Protein 3BDE (pdb70)

Structure (mmCIF, N/CA/C/O backbone):
data_3BDE
#
_entry.id   3BDE
#
_cell.length_a   118.669
_cell.length_b   28.415
_cell.length_c   76.985
_cell.angle_alpha   90.000
_cell.angle_beta   117.780
_cell.angle_gamma   90.000
#
_symmetry.space_group_name_H-M   'C 1 2 1'
#
loop_
_entity.id
_entity.type
_entity.pdbx_description
1 polymer 'Mll5499 protein'
2 non-polymer 'ACETATE ION'
3 non-polymer 1,2-ETHANEDIOL
4 water water
#
loop_
_atom_site.group_PDB
_atom_site.id
_atom_site.type_symbol
_atom_site.label_atom_id
_atom_site.label_alt_id
_atom_site.label_comp_id
_atom_site.label_asym_id
_atom_site.label_entity_id
_atom_site.label_seq_id
_atom_site.pdbx_PDB_ins_code
_atom_site.Cartn_x
_atom_site.Cartn_y
_atom_site.Cartn_z
_atom_site.occupancy
_atom_site.B_iso_or_equiv
_atom_site.auth_seq_id
_atom_site.auth_comp_id
_atom_site.auth_asym_id
_atom_site.auth_atom_id
_atom_site.pdbx_PDB_model_num
ATOM 1 N N . GLN A 1 18 ? 7.708 16.954 -17.653 1.00 51.88 -1 GLN A N 1
ATOM 2 C CA . GLN A 1 18 ? 6.693 16.013 -17.103 1.00 49.63 -1 GLN A CA 1
ATOM 3 C C . GLN A 1 18 ? 6.167 16.563 -15.766 1.00 50.24 -1 GLN A C 1
ATOM 4 O O . GLN A 1 18 ? 4.963 16.441 -15.490 1.00 52.96 -1 GLN A O 1
ATOM 10 N N . GLY A 1 19 ? 7.059 17.143 -14.946 1.00 46.50 0 GLY A N 1
ATOM 11 C CA . GLY A 1 19 ? 6.674 17.866 -13.720 1.00 44.28 0 GLY A CA 1
ATOM 12 C C . GLY A 1 19 ? 6.902 17.265 -12.340 1.00 39.71 0 GLY A C 1
ATOM 13 O O . GLY A 1 19 ? 7.681 16.325 -12.184 1.00 37.62 0 GLY A O 1
ATOM 22 N N . ILE A 1 21 ? 6.830 15.514 -8.661 1.00 21.65 2 ILE A N 1
ATOM 23 C CA . ILE A 1 21 ? 6.692 14.150 -8.178 1.00 18.25 2 ILE A CA 1
ATOM 24 C C . ILE A 1 21 ? 6.524 14.195 -6.659 1.00 19.26 2 ILE A C 1
ATOM 25 O O . ILE A 1 21 ? 7.346 14.794 -5.962 1.00 20.54 2 ILE A O 1
ATOM 30 N N . ARG A 1 22 ? 5.462 13.561 -6.168 1.00 15.61 3 ARG A N 1
ATOM 31 C CA . ARG A 1 22 ? 5.237 13.424 -4.737 1.00 15.89 3 ARG A CA 1
ATOM 32 C C . ARG A 1 22 ? 5.697 12.017 -4.370 1.00 14.91 3 ARG A C 1
ATOM 33 O O . ARG A 1 22 ? 5.073 11.041 -4.760 1.00 16.54 3 ARG A O 1
ATOM 41 N N . HIS A 1 23 ? 6.803 11.942 -3.644 1.00 14.54 4 HIS A N 1
ATOM 42 C CA . HIS A 1 23 ? 7.397 10.686 -3.202 1.00 14.52 4 HIS A CA 1
ATOM 43 C C . HIS A 1 23 ? 6.914 10.391 -1.802 1.00 14.26 4 HIS A C 1
ATOM 44 O O . HIS A 1 23 ? 7.048 11.253 -0.888 1.00 15.65 4 HIS A O 1
ATOM 51 N N . THR A 1 24 ? 6.309 9.222 -1.629 1.00 15.34 5 THR A N 1
ATOM 52 C CA . THR A 1 24 ? 5.875 8.813 -0.295 1.00 16.06 5 THR A CA 1
ATOM 53 C C . THR A 1 24 ? 6.283 7.407 0.037 1.00 16.96 5 THR A C 1
ATOM 54 O O . THR A 1 24 ? 6.423 6.551 -0.861 1.00 14.02 5 THR A O 1
ATOM 58 N N . VAL A 1 25 ? 6.469 7.162 1.337 1.00 14.79 6 VAL A N 1
ATOM 59 C CA A VAL A 1 25 ? 6.749 5.811 1.837 0.50 14.38 6 VAL A CA 1
ATOM 60 C CA B VAL A 1 25 ? 6.739 5.801 1.838 0.50 15.14 6 VAL A CA 1
ATOM 61 C C . VAL A 1 25 ? 5.927 5.605 3.109 1.00 13.76 6 VAL A C 1
ATOM 62 O O . VAL A 1 25 ? 5.941 6.473 3.967 1.00 14.64 6 VAL A O 1
ATOM 69 N N . VAL A 1 26 ? 5.196 4.491 3.192 1.00 13.60 7 VAL A N 1
ATOM 70 C CA A VAL A 1 26 ? 4.407 4.124 4.373 0.50 16.41 7 VAL A CA 1
ATOM 71 C CA B VAL A 1 26 ? 4.417 4.096 4.383 0.50 16.58 7 VAL A CA 1
ATOM 72 C C . VAL A 1 26 ? 5.188 2.967 5.006 1.00 16.28 7 VAL A C 1
ATOM 73 O O . VAL A 1 26 ? 5.652 2.081 4.287 1.00 17.49 7 VAL A O 1
ATOM 80 N N . PHE A 1 27 ? 5.338 2.976 6.331 1.00 15.19 8 PHE A N 1
ATOM 81 C CA . PHE A 1 27 ? 6.179 1.962 6.973 1.00 16.86 8 PHE A CA 1
ATOM 82 C C . PHE A 1 27 ? 5.896 1.682 8.430 1.00 16.98 8 PHE A C 1
ATOM 83 O O . PHE A 1 27 ? 5.184 2.435 9.105 1.00 17.21 8 PHE A O 1
ATOM 91 N N . THR A 1 28 ? 6.485 0.580 8.877 1.00 17.79 9 THR A N 1
ATOM 92 C CA . THR A 1 28 ? 6.441 0.119 10.256 1.00 18.12 9 THR A CA 1
ATOM 93 C C . THR A 1 28 ? 7.886 -0.183 10.632 1.00 17.06 9 THR A C 1
ATOM 94 O O . THR A 1 28 ? 8.649 -0.751 9.827 1.00 18.11 9 THR A O 1
ATOM 98 N N . LEU A 1 29 ? 8.260 0.227 11.829 1.00 16.41 10 LEU A N 1
ATOM 99 C CA . LEU A 1 29 ? 9.617 -0.009 12.332 1.00 18.20 10 LEU A CA 1
ATOM 100 C C . LEU A 1 29 ? 9.616 -1.287 13.175 1.00 19.30 10 LEU A C 1
ATOM 101 O O . LEU A 1 29 ? 8.577 -1.723 13.630 1.00 18.99 10 LEU A O 1
ATOM 106 N N . LYS A 1 30 ? 10.797 -1.858 13.385 1.00 18.87 11 LYS A N 1
ATOM 107 C CA . LYS A 1 30 ? 10.986 -3.039 14.265 1.00 20.10 11 LYS A CA 1
ATOM 108 C C . LYS A 1 30 ? 10.866 -2.656 15.747 1.00 22.26 11 LYS A C 1
ATOM 109 O O . LYS A 1 30 ? 10.621 -3.527 16.600 1.00 24.60 11 LYS A O 1
ATOM 115 N N . HIS A 1 31 ? 11.010 -1.365 16.033 1.00 23.64 12 HIS A N 1
ATOM 116 C CA . HIS A 1 31 ? 10.996 -0.830 17.394 1.00 23.98 12 HIS A CA 1
ATOM 117 C C . HIS A 1 31 ? 9.608 -0.825 17.980 1.00 23.68 12 HIS A C 1
ATOM 118 O O . HIS A 1 31 ? 8.619 -0.712 17.254 1.00 23.33 12 HIS A O 1
ATOM 125 N N . ALA A 1 32 ? 9.562 -0.888 19.310 1.00 24.27 13 ALA A N 1
ATOM 126 C CA . ALA A 1 32 ? 8.323 -0.857 20.058 1.00 24.92 13 ALA A CA 1
ATOM 127 C C . ALA A 1 32 ? 7.649 0.490 19.892 1.00 25.11 13 ALA A C 1
ATOM 128 O O . ALA A 1 32 ? 8.323 1.516 19.801 1.00 27.35 13 ALA A O 1
ATOM 130 N N . SER A 1 33 ? 6.316 0.481 19.847 1.00 26.09 14 SER A N 1
ATOM 131 C CA . SER A 1 33 ? 5.536 1.714 19.750 1.00 28.98 14 SER A CA 1
ATOM 132 C C . SER A 1 33 ? 5.846 2.641 20.921 1.00 29.50 14 SER A C 1
ATOM 133 O O . SER A 1 33 ? 6.038 2.185 22.050 1.00 28.77 14 SER A O 1
ATOM 136 N N . HIS A 1 34 ? 5.951 3.935 20.619 1.00 32.87 15 HIS A N 1
ATOM 137 C CA . HIS A 1 34 ? 6.217 5.006 21.596 1.00 34.55 15 HIS A CA 1
ATOM 138 C C . HIS A 1 34 ? 7.587 4.963 22.288 1.00 35.55 15 HIS A C 1
ATOM 139 O O . HIS A 1 34 ? 7.800 5.698 23.253 1.00 39.44 15 HIS A O 1
ATOM 146 N N . SER A 1 35 ? 8.51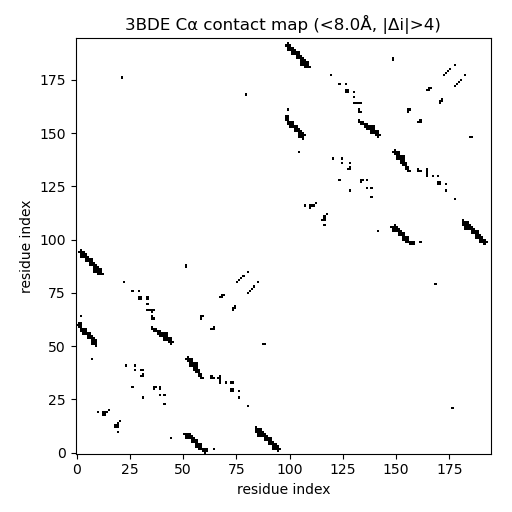1 4.141 21.780 1.00 33.36 16 SER A N 1
ATOM 147 C CA . SER A 1 35 ? 9.839 3.984 22.345 1.00 32.06 16 SER A CA 1
ATOM 148 C C . SER A 1 35 ? 10.753 5.129 21.928 1.00 33.21 16 SER A C 1
ATOM 149 O O . SER A 1 35 ? 10.426 5.911 21.027 1.00 30.60 16 SER A O 1
ATOM 152 N N . LEU A 1 36 ? 11.918 5.190 22.572 1.00 32.72 17 LEU A N 1
ATOM 153 C CA . LEU A 1 36 ? 12.933 6.203 22.266 1.00 31.84 17 LEU A CA 1
ATOM 154 C C . LEU A 1 36 ? 13.620 5.858 20.958 1.00 29.19 17 LEU A C 1
ATOM 155 O O . LEU A 1 36 ? 14.014 6.763 20.218 1.00 29.36 17 LEU A O 1
ATOM 160 N N . GLU A 1 37 ? 13.753 4.559 20.665 1.00 26.15 18 GLU A N 1
ATOM 161 C CA . GLU A 1 37 ? 14.309 4.095 19.386 1.00 24.80 18 GLU A CA 1
ATOM 162 C C . GLU A 1 37 ? 13.425 4.575 18.216 1.00 22.52 18 GLU A C 1
ATOM 163 O O . GLU A 1 37 ? 13.927 4.991 17.164 1.00 20.83 18 GLU A O 1
ATOM 169 N N . GLU A 1 38 ? 12.111 4.483 18.409 1.00 23.18 19 GLU A N 1
ATOM 170 C CA . GLU A 1 38 ? 11.151 4.953 17.405 1.00 24.10 19 GLU A CA 1
ATOM 171 C C . GLU A 1 38 ? 11.318 6.458 17.220 1.00 22.32 19 GLU A C 1
ATOM 172 O O . GLU A 1 38 ? 11.476 6.908 16.094 1.00 21.37 19 GLU A O 1
ATOM 178 N N . LYS A 1 39 ? 11.283 7.200 18.337 1.00 23.74 20 LYS A N 1
ATOM 179 C CA A LYS A 1 39 ? 11.456 8.671 18.360 0.50 23.78 20 LYS A CA 1
ATOM 180 C CA B LYS A 1 39 ? 11.444 8.663 18.332 0.50 24.12 20 LYS A CA 1
ATOM 181 C C . LYS A 1 39 ? 12.732 9.092 17.619 1.00 23.99 20 LYS A C 1
ATOM 182 O O . LYS A 1 39 ? 12.715 9.973 16.775 1.00 24.40 20 LYS A O 1
ATOM 193 N N . ARG A 1 40 ? 13.838 8.447 17.962 1.00 25.15 21 ARG A N 1
ATOM 194 C CA . ARG A 1 40 ? 15.150 8.736 17.385 1.00 23.79 21 ARG A CA 1
ATOM 195 C C . ARG A 1 40 ? 15.216 8.498 15.877 1.00 21.90 21 ARG A C 1
ATOM 196 O O . ARG A 1 40 ? 15.815 9.312 15.151 1.00 20.07 21 ARG A O 1
ATOM 204 N N . PHE A 1 41 ? 14.583 7.419 15.393 1.00 19.35 22 PHE A N 1
ATOM 205 C CA . PHE A 1 41 ? 14.533 7.155 13.943 1.00 18.40 22 PHE A CA 1
ATOM 206 C C . PHE A 1 41 ? 13.803 8.317 13.231 1.00 19.76 22 PHE A C 1
ATOM 207 O O . PHE A 1 41 ? 14.301 8.860 12.247 1.00 19.90 22 PHE A O 1
ATOM 215 N N . LEU A 1 42 ? 12.644 8.700 13.764 1.00 19.48 23 LEU A N 1
ATOM 216 C CA . LEU A 1 42 ? 11.824 9.767 13.181 1.00 16.74 23 LEU A CA 1
ATOM 217 C C . LEU A 1 42 ? 12.523 11.167 13.214 1.00 17.24 23 LEU A C 1
ATOM 218 O O . LEU A 1 42 ? 12.591 11.891 12.192 1.00 17.44 23 LEU A O 1
ATOM 223 N N . VAL A 1 43 ? 13.083 11.501 14.373 1.00 16.84 24 VAL A N 1
ATOM 224 C CA . VAL A 1 43 ? 13.801 12.769 14.596 1.00 18.73 24 VAL A CA 1
ATOM 225 C C . VAL A 1 43 ? 15.019 12.851 13.674 1.00 20.65 24 VAL A C 1
ATOM 226 O O . VAL A 1 43 ? 15.169 13.831 12.956 1.00 18.33 24 VAL A O 1
ATOM 230 N N . ASP A 1 44 ? 15.813 11.780 13.618 1.00 18.48 25 ASP A N 1
ATOM 231 C CA . ASP A 1 44 ? 17.016 11.753 12.761 1.00 19.08 25 ASP A CA 1
ATOM 232 C C . ASP A 1 44 ? 16.698 11.735 11.264 1.00 19.22 25 ASP A C 1
ATOM 233 O O . ASP A 1 44 ? 17.377 12.412 10.490 1.00 21.00 25 ASP A O 1
ATOM 238 N N . ALA A 1 45 ? 15.676 10.977 10.862 1.00 17.12 26 ALA A N 1
ATOM 239 C CA . ALA A 1 45 ? 15.236 10.937 9.449 1.00 18.76 26 ALA A CA 1
ATOM 240 C C . ALA A 1 45 ? 14.849 12.336 8.952 1.00 17.56 26 ALA A C 1
ATOM 241 O O . ALA A 1 45 ? 15.265 12.775 7.860 1.00 17.33 26 ALA A O 1
ATOM 243 N N . LYS A 1 46 ? 14.060 13.035 9.765 1.00 17.64 27 LYS A N 1
ATOM 244 C CA . LYS A 1 46 ? 13.664 14.419 9.455 1.00 19.66 27 LYS A CA 1
ATOM 245 C C . LYS A 1 46 ? 14.877 15.353 9.267 1.00 19.00 27 LYS A C 1
ATOM 246 O O . LYS A 1 46 ? 14.963 16.050 8.252 1.00 20.13 27 LYS A O 1
ATOM 252 N N . LYS A 1 47 ? 15.814 15.337 10.223 1.00 17.42 28 LYS A N 1
ATOM 253 C CA . LYS A 1 47 ? 17.010 16.193 10.153 1.00 20.41 28 LYS A CA 1
ATOM 254 C C . LYS A 1 47 ? 17.852 15.920 8.908 1.00 17.54 28 LYS A C 1
ATOM 255 O O . LYS A 1 47 ? 18.249 16.860 8.207 1.00 20.34 28 LYS A O 1
ATOM 259 N N . ILE A 1 48 ? 18.093 14.637 8.629 1.00 18.76 29 ILE A N 1
ATOM 260 C CA . ILE A 1 48 ? 18.932 14.203 7.510 1.00 19.11 29 ILE A CA 1
ATOM 261 C C . ILE A 1 48 ? 18.298 14.449 6.137 1.00 17.87 29 ILE A C 1
ATOM 262 O O . ILE A 1 48 ? 18.916 15.068 5.254 1.00 15.60 29 ILE A O 1
ATOM 267 N N . LEU A 1 49 ? 17.082 13.945 5.975 1.00 17.92 30 LEU A N 1
ATOM 268 C CA . LEU A 1 49 ? 16.407 13.946 4.671 1.00 17.18 30 LEU A CA 1
ATOM 269 C C . LEU A 1 49 ? 15.914 15.299 4.245 1.00 16.29 30 LEU A C 1
ATOM 270 O O . LEU A 1 49 ? 16.010 15.619 3.059 1.00 16.21 30 LEU A O 1
ATOM 275 N N . SER A 1 50 ? 15.404 16.098 5.191 1.00 17.83 31 SER A N 1
ATOM 276 C CA . SER A 1 50 ? 14.870 17.443 4.847 1.00 19.17 31 SER A CA 1
ATOM 277 C C . SER A 1 50 ? 15.975 18.454 4.436 1.00 19.26 31 SER A C 1
ATOM 278 O O . SER A 1 50 ? 15.675 19.466 3.800 1.00 21.24 31 SER A O 1
ATOM 281 N N . ALA A 1 51 ? 17.224 18.158 4.804 1.00 16.54 32 ALA A N 1
ATOM 282 C CA . ALA A 1 51 ? 18.399 18.983 4.481 1.00 19.10 32 ALA A CA 1
ATOM 283 C C . ALA A 1 51 ? 18.965 18.737 3.078 1.00 19.09 32 ALA A C 1
ATOM 284 O O . ALA A 1 51 ? 19.795 19.525 2.595 1.00 20.75 32 ALA A O 1
ATOM 286 N N . ILE A 1 52 ? 18.533 17.668 2.412 1.00 16.25 33 ILE A N 1
ATOM 287 C CA . ILE A 1 52 ? 19.056 17.337 1.083 1.00 16.22 33 ILE A CA 1
ATOM 288 C C . ILE A 1 52 ? 18.490 18.275 0.031 1.00 18.38 33 ILE A C 1
ATOM 289 O O . ILE A 1 52 ? 17.280 18.479 0.010 1.00 16.22 33 ILE A O 1
ATOM 294 N N . ARG A 1 53 ? 19.356 18.842 -0.830 1.00 19.25 34 ARG A N 1
ATOM 295 C CA . ARG A 1 53 ? 18.916 19.797 -1.885 1.00 20.82 34 ARG A CA 1
ATOM 296 C C . ARG A 1 53 ? 17.891 19.132 -2.805 1.00 20.85 34 ARG A C 1
ATOM 297 O O . ARG A 1 53 ? 18.064 17.969 -3.213 1.00 18.42 34 ARG A O 1
ATOM 302 N N . GLY A 1 54 ? 16.837 19.880 -3.128 1.00 18.56 35 GLY A N 1
ATOM 303 C CA . GLY A 1 54 ? 15.742 19.389 -3.959 1.00 19.18 35 GLY A CA 1
ATOM 304 C C . GLY A 1 54 ? 14.550 18.830 -3.189 1.00 18.11 35 GLY A C 1
ATOM 305 O O . GLY A 1 54 ? 13.458 18.717 -3.749 1.00 20.92 35 GLY A O 1
ATOM 306 N N . VAL A 1 55 ? 14.746 18.447 -1.919 1.00 17.08 36 VAL A N 1
ATOM 307 C CA . VAL A 1 55 ? 13.649 17.946 -1.074 1.00 16.59 36 VAL A CA 1
ATOM 308 C C . VAL A 1 55 ? 12.783 19.143 -0.678 1.00 16.75 36 VAL A C 1
ATOM 309 O O . VAL A 1 55 ? 13.300 20.113 -0.133 1.00 16.86 36 VAL A O 1
ATOM 313 N N . THR A 1 56 ? 11.488 19.069 -0.977 1.00 17.99 37 THR A N 1
ATOM 314 C CA . THR A 1 56 ? 10.541 20.118 -0.574 1.00 17.93 37 THR A CA 1
ATOM 315 C C . THR A 1 56 ? 9.353 19.493 0.159 1.00 18.92 37 THR A C 1
ATOM 316 O O . THR A 1 56 ? 8.965 18.354 -0.115 1.00 18.59 37 THR A O 1
ATOM 320 N N . HIS A 1 57 ? 8.798 20.243 1.102 1.00 15.95 38 HIS A N 1
ATOM 321 C CA . HIS A 1 57 ? 7.597 19.863 1.839 1.00 16.54 38 HIS A CA 1
ATOM 322 C C . HIS A 1 57 ? 7.721 18.467 2.450 1.00 16.79 38 HIS A C 1
ATOM 323 O O . HIS A 1 57 ? 6.798 17.648 2.350 1.00 16.91 38 HIS A O 1
ATOM 330 N N . PHE A 1 58 ? 8.874 18.202 3.064 1.00 15.50 39 PHE A N 1
ATOM 331 C CA . PHE A 1 58 ? 9.089 16.948 3.776 1.00 15.92 39 PHE A CA 1
ATOM 332 C C . PHE A 1 58 ? 8.140 16.909 4.992 1.00 18.35 39 PHE A C 1
ATOM 333 O O . PHE A 1 58 ? 8.174 17.823 5.835 1.00 18.89 39 PHE A O 1
ATOM 341 N N . GLU A 1 59 ? 7.308 15.864 5.054 1.00 17.91 40 GLU A N 1
ATOM 342 C CA A GLU A 1 59 ? 6.352 15.690 6.150 0.50 18.66 40 GLU A CA 1
ATOM 343 C CA B GLU A 1 59 ? 6.321 15.670 6.124 0.50 17.90 40 GLU A CA 1
ATOM 344 C C . GLU A 1 59 ? 6.430 14.296 6.744 1.00 16.69 40 GLU A C 1
ATOM 345 O O . GLU A 1 59 ? 6.556 13.316 6.018 1.00 15.70 40 GLU A O 1
ATOM 356 N N . GLN A 1 60 ? 6.366 14.235 8.080 1.00 17.00 41 GLN A N 1
ATOM 357 C CA . GLN A 1 60 ? 6.309 12.970 8.796 1.00 16.96 41 GLN A CA 1
ATOM 358 C C . GLN A 1 60 ? 4.868 12.835 9.216 1.00 17.17 41 GLN A C 1
ATOM 359 O O . GLN A 1 60 ? 4.282 13.774 9.786 1.00 15.32 41 GLN A O 1
ATOM 365 N N . LEU A 1 61 ? 4.343 11.629 9.024 1.00 16.13 42 LEU A N 1
ATOM 366 C CA . LEU A 1 61 ? 2.945 11.337 9.228 1.00 15.29 42 LEU A CA 1
ATOM 367 C C . LEU A 1 61 ? 2.726 10.081 10.039 1.00 15.14 42 LEU A C 1
ATOM 368 O O . LEU A 1 61 ? 3.577 9.181 10.029 1.00 17.72 42 LEU A O 1
ATOM 373 N N . ARG A 1 62 ? 1.573 10.024 10.716 1.00 13.83 43 ARG A N 1
ATOM 374 C CA . ARG A 1 62 ? 1.137 8.824 11.394 1.00 16.27 43 ARG A CA 1
ATOM 375 C C . ARG A 1 62 ? 0.066 8.254 10.457 1.00 15.91 43 ARG A C 1
ATOM 376 O O . ARG A 1 62 ? -0.826 8.998 10.048 1.00 13.77 43 ARG A O 1
ATOM 384 N N . GLN A 1 63 ? 0.138 6.962 10.148 1.00 15.06 44 GLN A N 1
ATOM 385 C CA . GLN A 1 63 ? -0.852 6.290 9.265 1.00 14.67 44 GLN A CA 1
ATOM 386 C C . GLN A 1 63 ? -1.952 5.803 10.184 1.00 15.50 44 GLN A C 1
ATOM 387 O O . GLN A 1 63 ? -1.668 5.054 11.093 1.00 14.63 44 GLN A O 1
ATOM 393 N N . ILE A 1 64 ? -3.214 6.191 9.917 1.00 16.25 45 ILE A N 1
ATOM 394 C CA . ILE A 1 64 ? -4.337 5.934 10.845 1.00 16.77 45 ILE A CA 1
ATOM 395 C C . ILE A 1 64 ? -5.455 4.981 10.420 1.00 19.02 45 ILE A C 1
ATOM 396 O O . ILE A 1 64 ? -6.355 4.724 11.228 1.00 17.96 45 ILE A O 1
ATOM 401 N N . SER A 1 65 ? -5.439 4.512 9.171 1.00 18.96 46 SER A N 1
ATOM 402 C CA . S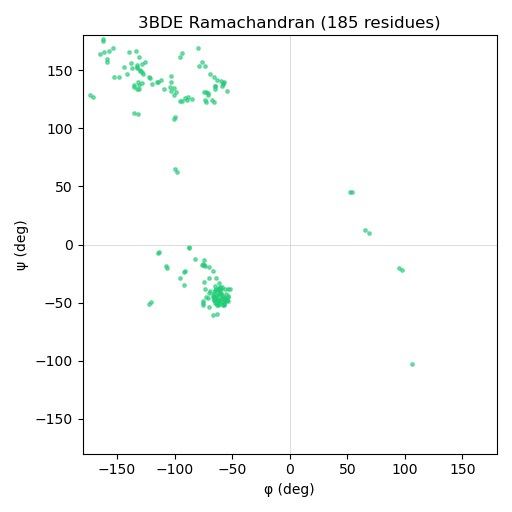ER A 1 65 ? -6.440 3.553 8.687 1.00 21.08 46 SER A CA 1
ATOM 403 C C . SER A 1 65 ? -6.170 2.192 9.345 1.00 24.23 46 SER A C 1
ATOM 404 O O . SER A 1 65 ? -5.037 1.735 9.332 1.00 20.84 46 SER A O 1
ATOM 407 N N . PRO A 1 66 ? -7.204 1.568 9.953 1.00 29.74 47 PRO A N 1
ATOM 408 C CA . PRO A 1 66 ? -6.997 0.269 10.593 1.00 32.61 47 PRO A CA 1
ATOM 409 C C . PRO A 1 66 ? -6.858 -0.897 9.599 1.00 34.52 47 PRO A C 1
ATOM 410 O O . PRO A 1 66 ? -6.334 -1.952 9.983 1.00 39.96 47 PRO A O 1
ATOM 414 N N . LYS A 1 67 ? -7.295 -0.697 8.354 1.00 35.26 48 LYS A N 1
ATOM 415 C CA . LYS A 1 67 ? -7.243 -1.713 7.302 1.00 36.00 48 LYS A CA 1
ATOM 416 C C . LYS A 1 67 ? -5.830 -2.142 6.857 1.00 38.12 48 LYS A C 1
ATOM 417 O O . LYS A 1 67 ? -5.621 -3.335 6.608 1.00 39.43 48 LYS A O 1
ATOM 419 N N . ILE A 1 68 ? -4.892 -1.183 6.745 1.00 36.86 49 ILE A N 1
ATOM 420 C CA . ILE A 1 68 ? -3.493 -1.450 6.334 1.00 34.15 49 ILE A CA 1
ATOM 421 C C . ILE A 1 68 ? -2.603 -1.405 7.602 1.00 33.48 49 ILE A C 1
ATOM 422 O O . ILE A 1 68 ? -2.815 -0.553 8.473 1.00 33.85 49 ILE A O 1
ATOM 427 N N . ASP A 1 69 ? -1.624 -2.315 7.704 1.00 30.82 50 ASP A N 1
ATOM 428 C CA . ASP A 1 69 ? -0.755 -2.450 8.892 1.00 28.74 50 ASP A CA 1
ATOM 429 C C . ASP A 1 69 ? 0.608 -1.731 8.731 1.00 27.25 50 ASP A C 1
ATOM 430 O O . ASP A 1 69 ? 1.671 -2.344 8.725 1.00 28.21 50 ASP A O 1
ATOM 435 N N . TYR A 1 70 ? 0.534 -0.412 8.579 1.00 22.52 51 TYR A N 1
ATOM 436 C CA . TYR A 1 70 ? 1.696 0.488 8.525 1.00 22.06 51 TYR A CA 1
ATOM 437 C C . TYR A 1 70 ? 1.403 1.575 9.538 1.00 19.50 51 TYR A C 1
ATOM 438 O O . TYR A 1 70 ? 0.259 2.015 9.616 1.00 21.20 51 TYR A O 1
ATOM 447 N N . HIS A 1 71 ? 2.417 1.985 10.300 1.00 18.26 52 HIS A N 1
ATOM 448 C CA . HIS A 1 71 ? 2.246 2.970 11.362 1.00 17.92 52 HIS A CA 1
ATOM 449 C C . HIS A 1 71 ? 2.560 4.401 10.976 1.00 14.92 52 HIS A C 1
ATOM 450 O O . HIS A 1 71 ? 1.980 5.319 11.539 1.00 18.19 52 HIS A O 1
ATOM 457 N N . PHE A 1 72 ? 3.463 4.595 10.027 1.00 15.09 53 PHE A N 1
ATOM 458 C CA . PHE A 1 72 ? 3.963 5.926 9.699 1.00 15.17 53 PHE A CA 1
ATOM 459 C C . PHE A 1 72 ? 4.122 6.130 8.230 1.00 16.84 53 PHE A C 1
ATOM 460 O O . PHE A 1 72 ? 4.140 5.181 7.471 1.00 15.84 53 PHE A O 1
ATOM 468 N N . GLY A 1 73 ? 4.287 7.386 7.850 1.00 15.15 54 GLY A N 1
ATOM 469 C CA . GLY A 1 73 ? 4.620 7.730 6.490 1.00 16.93 54 GLY A CA 1
ATOM 470 C C . GLY A 1 73 ? 5.565 8.915 6.396 1.00 15.07 54 GLY A C 1
ATOM 471 O O . GLY A 1 73 ? 5.619 9.758 7.308 1.00 15.33 54 GLY A O 1
ATOM 472 N N . PHE A 1 74 ? 6.349 8.954 5.314 1.00 14.62 55 PHE A N 1
ATOM 473 C CA . PHE A 1 74 ? 7.097 10.164 4.961 1.00 14.69 55 PHE A CA 1
ATOM 474 C C . PHE A 1 74 ? 6.580 10.561 3.584 1.00 16.33 55 PHE A C 1
ATOM 475 O O . PHE A 1 74 ? 6.312 9.687 2.749 1.00 15.46 55 PHE A O 1
ATOM 483 N N . SER A 1 75 ? 6.377 11.858 3.392 1.00 15.59 56 SER A N 1
ATOM 484 C CA . SER A 1 75 ? 5.941 12.452 2.143 1.00 14.41 56 SER A CA 1
ATOM 485 C C . SER A 1 75 ? 6.848 13.622 1.827 1.00 15.08 56 SER A C 1
ATOM 486 O O . SER A 1 75 ? 7.265 14.339 2.724 1.00 15.92 56 SER A O 1
ATOM 497 N N . GLU A 1 77 ? 8.099 16.289 -1.909 1.00 16.09 58 GLU A N 1
ATOM 498 C CA . GLU A 1 77 ? 7.904 16.627 -3.319 1.00 17.74 58 GLU A CA 1
ATOM 4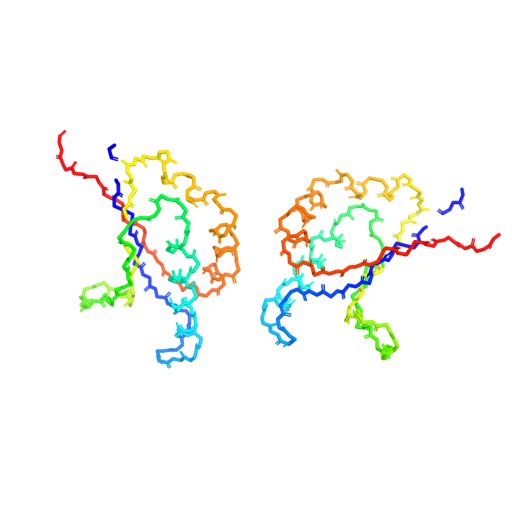99 C C . GLU A 1 77 ? 9.211 17.076 -3.963 1.00 16.49 58 GLU A C 1
ATOM 500 O O . GLU A 1 77 ? 10.047 17.727 -3.315 1.00 16.44 58 GLU A O 1
ATOM 506 N N . PHE A 1 78 ? 9.353 16.693 -5.224 1.00 14.69 59 PHE A N 1
ATOM 507 C CA . PHE A 1 78 ? 10.506 17.036 -6.070 1.00 14.07 59 PHE A CA 1
ATOM 508 C C . PHE A 1 78 ? 9.967 17.768 -7.291 1.00 12.78 59 PHE A C 1
ATOM 509 O O . PHE A 1 78 ? 8.860 17.475 -7.772 1.00 14.55 59 PHE A O 1
ATOM 517 N N . ALA A 1 79 ? 10.733 18.760 -7.764 1.00 17.42 60 ALA A N 1
ATOM 518 C CA . ALA A 1 79 ? 10.372 19.533 -8.947 1.00 15.88 60 ALA A CA 1
ATOM 519 C C . ALA A 1 79 ? 10.222 18.643 -10.188 1.00 17.21 60 ALA A C 1
ATOM 520 O O . ALA A 1 79 ? 9.346 18.886 -11.018 1.00 16.14 60 ALA A O 1
ATOM 522 N N . ASP A 1 80 ? 11.066 17.612 -10.297 1.00 15.63 61 ASP A N 1
ATOM 523 C CA . ASP A 1 80 ? 11.058 16.695 -11.444 1.00 14.74 61 ASP A CA 1
ATOM 524 C C . ASP A 1 80 ? 11.791 15.396 -11.143 1.00 14.64 61 ASP A C 1
ATOM 525 O O . ASP A 1 80 ? 12.331 15.244 -10.057 1.00 15.31 61 ASP A O 1
ATOM 530 N N . GLN A 1 81 ? 11.790 14.456 -12.089 1.00 14.69 62 GLN A N 1
ATOM 531 C CA . GLN A 1 81 ? 12.479 13.184 -11.861 1.00 15.27 62 GLN A CA 1
ATOM 532 C C . GLN A 1 81 ? 13.980 13.374 -11.602 1.00 14.24 62 GLN A C 1
ATOM 533 O O . GLN A 1 81 ? 14.541 12.633 -10.802 1.00 14.18 62 GLN A O 1
ATOM 539 N N . ALA A 1 82 ? 14.634 14.347 -12.283 1.00 14.81 63 ALA A N 1
ATOM 540 C CA . ALA A 1 82 ? 16.074 14.627 -12.064 1.00 13.62 63 ALA A CA 1
ATOM 541 C C . ALA A 1 82 ? 16.344 14.910 -10.583 1.00 12.09 63 ALA A C 1
ATOM 542 O O . ALA A 1 82 ? 17.227 14.315 -10.015 1.00 15.53 63 ALA A O 1
ATOM 544 N N . ALA A 1 83 ? 15.542 15.788 -9.960 1.00 13.91 64 ALA A N 1
ATOM 545 C CA . ALA A 1 83 ? 15.686 16.105 -8.534 1.00 14.67 64 ALA A CA 1
ATOM 546 C C . ALA A 1 83 ? 15.473 14.881 -7.656 1.00 15.07 64 ALA A C 1
ATOM 547 O O . ALA A 1 83 ? 16.150 14.716 -6.640 1.00 16.26 64 ALA A O 1
ATOM 549 N N . TYR A 1 84 ? 14.524 14.027 -8.046 1.00 16.24 65 TYR A N 1
ATOM 550 C CA . TYR A 1 84 ? 14.206 12.802 -7.296 1.00 14.73 65 TYR A CA 1
ATOM 551 C C . TYR A 1 84 ? 15.417 11.856 -7.330 1.00 11.91 65 TYR A C 1
ATOM 552 O O . TYR A 1 84 ? 15.879 11.374 -6.304 1.00 15.50 65 TYR A O 1
ATOM 561 N N . THR A 1 85 ? 15.950 11.619 -8.519 1.00 14.15 66 THR A N 1
ATOM 562 C CA . THR A 1 85 ? 17.125 10.769 -8.688 1.00 14.07 66 THR A CA 1
ATOM 563 C C . THR A 1 85 ? 18.351 11.311 -7.917 1.00 12.34 66 THR A C 1
ATOM 564 O O . THR A 1 85 ? 19.083 10.537 -7.326 1.00 12.75 66 THR A O 1
ATOM 568 N N . ARG A 1 86 ? 18.551 12.628 -7.958 1.00 12.91 67 ARG A N 1
ATOM 569 C CA . ARG A 1 86 ? 19.654 13.299 -7.246 1.00 11.66 67 ARG A CA 1
ATOM 570 C C . ARG A 1 86 ? 19.519 13.183 -5.718 1.00 13.08 67 ARG A C 1
ATOM 571 O O . ARG A 1 86 ? 20.514 13.042 -5.039 1.00 14.32 67 ARG A O 1
ATOM 579 N N . TYR A 1 87 ? 18.288 13.217 -5.202 1.00 13.80 68 TYR A N 1
ATOM 580 C CA . TYR A 1 87 ? 18.030 12.935 -3.788 1.00 14.86 68 TYR A CA 1
ATOM 581 C C . TYR A 1 87 ? 18.401 11.471 -3.473 1.00 15.15 68 TYR A C 1
ATOM 582 O O . TYR A 1 87 ? 19.119 11.186 -2.505 1.00 16.95 68 TYR A O 1
ATOM 591 N N . ASN A 1 88 ? 17.892 10.546 -4.288 1.00 16.59 69 ASN A N 1
ATOM 592 C CA . ASN A 1 88 ? 18.127 9.104 -4.061 1.00 15.46 69 ASN A CA 1
ATOM 593 C C . ASN A 1 88 ? 19.610 8.767 -3.988 1.00 16.96 69 ASN A C 1
ATOM 594 O O . ASN A 1 88 ? 20.023 7.994 -3.126 1.00 15.78 69 ASN A O 1
ATOM 599 N N . ASP A 1 89 ? 20.384 9.377 -4.892 1.00 13.79 70 ASP A N 1
ATOM 600 C CA . ASP A 1 89 ? 21.832 9.135 -5.016 1.00 16.83 70 ASP A CA 1
ATOM 601 C C . ASP A 1 89 ? 22.716 10.002 -4.125 1.00 17.21 70 ASP A C 1
ATOM 602 O O . ASP A 1 89 ? 23.928 9.812 -4.110 1.00 16.01 70 ASP A O 1
ATOM 607 N N . HIS A 1 90 ? 22.123 10.928 -3.378 1.00 15.72 71 HIS A N 1
ATOM 608 C CA . HIS A 1 90 ? 22.883 11.828 -2.504 1.00 16.69 71 HIS A CA 1
ATOM 609 C C . HIS A 1 90 ? 23.541 10.969 -1.420 1.00 16.68 71 HIS A C 1
ATOM 610 O O . HIS A 1 90 ? 22.901 10.041 -0.916 1.00 13.39 71 HIS A O 1
ATOM 617 N N . PRO A 1 91 ? 24.823 11.227 -1.100 1.00 16.83 72 PRO A N 1
ATOM 618 C CA . PRO A 1 91 ? 25.506 10.428 -0.062 1.00 18.26 72 PRO A CA 1
ATOM 619 C C . PRO A 1 91 ? 24.771 10.316 1.282 1.00 17.03 72 PRO A C 1
ATOM 620 O O . PRO A 1 91 ? 24.811 9.253 1.928 1.00 17.21 72 PRO A O 1
ATOM 624 N N . ASP A 1 92 ? 24.129 11.403 1.714 1.00 17.40 73 ASP A N 1
ATOM 625 C CA . ASP A 1 92 ? 23.354 11.413 2.951 1.00 16.79 73 ASP A CA 1
ATOM 626 C C . ASP A 1 92 ? 22.157 10.455 2.888 1.00 18.28 73 ASP A C 1
ATOM 627 O O . ASP A 1 92 ? 21.827 9.817 3.896 1.00 17.38 73 ASP A O 1
ATOM 632 N N . HIS A 1 93 ? 21.501 10.384 1.723 1.00 15.42 74 HIS A N 1
ATOM 633 C CA . HIS A 1 93 ? 20.359 9.479 1.552 1.00 16.02 74 HIS A CA 1
ATOM 634 C C . HIS A 1 93 ? 20.850 8.028 1.485 1.00 15.33 74 HIS A C 1
ATOM 635 O O . HIS A 1 93 ? 20.298 7.155 2.115 1.00 15.53 74 HIS A O 1
ATOM 642 N N . VAL A 1 94 ? 21.906 7.800 0.702 1.00 16.46 75 VAL A N 1
ATOM 643 C CA . VAL A 1 94 ? 22.544 6.471 0.631 1.00 15.88 75 VAL A CA 1
ATOM 644 C C . VAL A 1 94 ? 22.953 5.926 2.026 1.00 16.08 75 VAL A C 1
ATOM 645 O O . VAL A 1 94 ? 22.674 4.772 2.353 1.00 15.90 75 VAL A O 1
ATOM 649 N N . ALA A 1 95 ? 23.571 6.779 2.837 1.00 16.69 76 ALA A N 1
ATOM 650 C CA . ALA A 1 95 ? 24.012 6.435 4.192 1.00 15.41 76 ALA A CA 1
ATOM 651 C C . ALA A 1 95 ? 22.804 6.167 5.084 1.00 16.32 76 ALA A C 1
ATOM 652 O O . ALA A 1 95 ? 22.769 5.164 5.809 1.00 15.48 76 ALA A O 1
ATOM 654 N N . PHE A 1 96 ? 21.788 7.043 5.000 1.00 17.07 77 PHE A N 1
ATOM 655 C CA . PHE A 1 96 ? 20.567 6.836 5.777 1.00 14.45 77 PHE A CA 1
ATOM 656 C C . PHE A 1 96 ? 19.889 5.493 5.486 1.00 14.72 77 PHE A C 1
ATOM 657 O O . PHE A 1 96 ? 19.441 4.812 6.422 1.00 15.08 77 PHE A O 1
ATOM 665 N N . VAL A 1 97 ? 19.791 5.134 4.207 1.00 17.45 78 VAL A N 1
ATOM 666 C CA . VAL A 1 97 ? 19.148 3.884 3.809 1.00 18.20 78 VAL A CA 1
ATOM 667 C C . VAL A 1 97 ? 19.947 2.664 4.314 1.00 18.65 78 VAL A C 1
ATOM 668 O O . VAL A 1 97 ? 19.386 1.727 4.879 1.00 18.01 78 VAL A O 1
ATOM 672 N N . ARG A 1 98 ? 21.259 2.714 4.138 1.00 18.27 79 ARG A N 1
ATOM 673 C CA . ARG A 1 98 ? 22.120 1.636 4.585 1.00 18.39 79 ARG A CA 1
ATOM 674 C C . ARG A 1 98 ? 22.157 1.463 6.090 1.00 15.36 79 ARG A C 1
ATOM 675 O O . ARG A 1 98 ? 22.043 0.347 6.574 1.00 17.28 79 ARG A O 1
ATOM 683 N N . ASP A 1 99 ? 22.332 2.566 6.804 1.00 18.47 80 ASP A N 1
ATOM 684 C CA . ASP A 1 99 ? 22.587 2.569 8.241 1.00 18.64 80 ASP A CA 1
ATOM 685 C C . ASP A 1 99 ? 21.389 2.664 9.164 1.00 18.63 80 ASP A C 1
ATOM 686 O O . ASP A 1 99 ? 21.490 2.239 10.328 1.00 15.81 80 ASP A O 1
ATOM 691 N N . ARG A 1 100 ? 20.277 3.213 8.662 1.00 17.09 81 ARG A N 1
ATOM 692 C CA . ARG A 1 100 ? 19.062 3.376 9.460 1.00 18.52 81 ARG A CA 1
ATOM 693 C C . ARG A 1 100 ? 17.853 2.671 8.898 1.00 17.43 81 ARG A C 1
ATOM 694 O O . ARG A 1 100 ? 17.198 1.921 9.626 1.00 18.43 81 ARG A O 1
ATOM 702 N N . TRP A 1 101 ? 17.570 2.858 7.618 1.00 15.76 82 TRP A N 1
ATOM 703 C CA . TRP A 1 101 ? 16.335 2.283 7.043 1.00 14.71 82 TRP A CA 1
ATOM 704 C C . TRP A 1 101 ? 16.378 0.756 7.031 1.00 17.02 82 TRP A C 1
ATOM 705 O O . TRP A 1 101 ? 15.544 0.106 7.667 1.00 18.50 82 TRP A O 1
ATOM 716 N N . VAL A 1 102 ? 17.365 0.202 6.326 1.00 17.51 83 VAL A N 1
ATOM 717 C CA . VAL A 1 102 ? 17.488 -1.257 6.192 1.00 18.42 83 VAL A CA 1
ATOM 718 C C . VAL A 1 102 ? 17.507 -1.995 7.550 1.00 18.28 83 VAL A C 1
ATOM 719 O O . VAL A 1 102 ? 16.784 -2.943 7.688 1.00 20.12 83 VAL A O 1
ATOM 723 N N . PRO A 1 103 ? 18.334 -1.558 8.524 1.00 19.12 84 PRO A N 1
ATOM 724 C CA . PRO A 1 103 ? 18.321 -2.212 9.848 1.00 20.83 84 PRO A CA 1
ATOM 725 C C . PRO A 1 103 ? 17.087 -2.012 10.739 1.00 20.80 84 PRO A C 1
ATOM 726 O O . PRO A 1 103 ? 16.785 -2.904 11.523 1.00 22.07 84 PRO A O 1
ATOM 730 N N . GLU A 1 104 ? 16.384 -0.889 10.615 1.00 18.56 85 GLU A N 1
ATOM 731 C CA . GLU A 1 104 ? 15.307 -0.542 11.566 1.00 19.92 85 GLU A CA 1
ATOM 732 C C . GLU A 1 104 ? 13.887 -0.656 11.048 1.00 16.76 85 GLU A C 1
ATOM 733 O O . GLU A 1 104 ? 12.962 -0.705 11.852 1.00 17.62 85 GLU A O 1
ATOM 739 N N . VAL A 1 105 ? 13.704 -0.682 9.730 1.00 16.24 86 VAL A N 1
ATOM 740 C CA . VAL A 1 105 ? 12.366 -0.778 9.146 1.00 16.31 86 VAL A CA 1
ATOM 741 C C . VAL A 1 105 ? 11.932 -2.253 8.984 1.00 17.04 86 VAL A C 1
ATOM 742 O O . VAL A 1 105 ? 12.643 -3.071 8.390 1.00 16.04 86 VAL A O 1
ATOM 746 N N . GLU A 1 106 ? 10.760 -2.577 9.528 1.00 17.96 87 GLU A N 1
ATOM 747 C CA . GLU A 1 106 ? 10.185 -3.924 9.447 1.00 17.79 87 GLU A CA 1
ATOM 748 C C . GLU A 1 106 ? 9.623 -4.184 8.057 1.00 17.66 87 GLU A C 1
ATOM 749 O O . GLU A 1 106 ? 9.875 -5.234 7.460 1.00 17.89 87 GLU A O 1
ATOM 755 N N . LYS A 1 107 ? 8.810 -3.244 7.582 1.00 17.27 88 LYS A N 1
ATOM 756 C CA . LYS A 1 107 ? 8.157 -3.341 6.276 1.00 18.95 88 LYS A CA 1
ATOM 757 C C . LYS A 1 107 ? 7.735 -1.977 5.763 1.00 18.32 88 LYS A C 1
ATOM 758 O O . LYS A 1 107 ? 7.524 -1.035 6.552 1.00 18.70 88 LYS A O 1
ATOM 764 N N . PHE A 1 108 ? 7.577 -1.880 4.444 1.00 15.70 89 PHE A N 1
ATOM 765 C CA . PHE A 1 108 ? 7.187 -0.614 3.835 1.00 17.65 89 PHE A CA 1
ATOM 766 C C . PHE A 1 108 ? 6.614 -0.768 2.430 1.00 18.90 89 PHE A C 1
ATOM 767 O O . PHE A 1 108 ? 6.725 -1.825 1.803 1.00 17.35 89 PHE A O 1
ATOM 775 N N . LEU A 1 109 ? 5.986 0.306 1.964 1.00 20.49 90 LEU A N 1
ATOM 776 C CA . LEU A 1 109 ? 5.485 0.425 0.593 1.00 20.49 90 LEU A CA 1
ATOM 777 C C . LEU A 1 109 ? 5.900 1.814 0.130 1.00 19.72 90 LEU A C 1
ATOM 778 O O . LEU A 1 109 ? 5.759 2.768 0.892 1.00 19.52 90 LEU A O 1
ATOM 783 N N . GLU A 1 110 ? 6.405 1.912 -1.088 1.00 20.95 91 GLU A N 1
ATOM 784 C CA . GLU A 1 110 ? 6.715 3.188 -1.707 1.00 23.35 91 GLU A CA 1
ATOM 785 C C . GLU A 1 110 ? 5.558 3.476 -2.646 1.00 20.44 91 GLU A C 1
ATOM 786 O O . GLU A 1 110 ? 5.188 2.611 -3.425 1.00 19.81 91 GLU A O 1
ATOM 792 N N . ILE A 1 111 ? 4.968 4.670 -2.543 1.00 20.08 92 ILE A N 1
ATOM 793 C CA . ILE A 1 111 ? 3.887 5.120 -3.427 1.00 17.60 92 ILE A CA 1
ATOM 794 C C . ILE A 1 111 ? 4.260 6.539 -3.893 1.00 17.37 92 ILE A C 1
ATOM 795 O O . ILE A 1 111 ? 4.345 7.457 -3.074 1.00 17.61 92 ILE A O 1
ATOM 800 N N . ASP A 1 112 ? 4.559 6.671 -5.182 1.00 16.51 93 ASP A N 1
ATOM 801 C CA . ASP A 1 112 ? 4.987 7.922 -5.804 1.00 17.35 93 ASP A CA 1
ATOM 802 C C . ASP A 1 112 ? 3.903 8.377 -6.742 1.00 16.05 93 ASP A C 1
ATOM 803 O O . ASP A 1 112 ? 3.331 7.550 -7.475 1.00 18.70 93 ASP A O 1
ATOM 808 N N . TYR A 1 113 ? 3.669 9.690 -6.776 1.00 15.06 94 TYR A N 1
ATOM 809 C CA . TYR A 1 113 ? 2.636 10.275 -7.555 1.00 14.17 94 TYR A CA 1
ATOM 810 C C . TYR A 1 113 ? 3.060 11.437 -8.416 1.00 15.30 94 TYR A C 1
ATOM 811 O O . TYR A 1 113 ? 3.980 12.185 -8.069 1.00 17.37 94 TYR A O 1
ATOM 820 N N . VAL A 1 114 ? 2.355 11.574 -9.538 1.00 14.13 95 VAL A N 1
ATOM 821 C CA . VAL A 1 114 ? 2.406 12.802 -10.327 1.00 13.69 95 VAL A CA 1
ATOM 822 C C . VAL A 1 114 ? 0.949 13.254 -10.556 1.00 14.86 95 VAL A C 1
ATOM 823 O O . VAL A 1 114 ? 0.024 12.421 -10.503 1.00 12.58 95 VAL A O 1
ATOM 827 N N . PRO A 1 115 ? 0.724 14.557 -10.797 1.00 17.87 96 PRO A N 1
ATOM 828 C CA . PRO A 1 115 ? -0.636 15.006 -11.075 1.00 19.34 96 PRO A CA 1
ATOM 829 C C . PRO A 1 115 ? -1.227 14.310 -12.309 1.00 19.16 96 PRO A C 1
ATOM 830 O O . PRO A 1 115 ? -0.510 14.087 -13.295 1.00 17.47 96 PRO A O 1
ATOM 834 N N . LEU A 1 116 ? -2.504 13.962 -12.256 1.00 18.99 97 LEU A N 1
ATOM 835 C CA . LEU A 1 116 ? -3.152 13.328 -13.407 1.00 21.05 97 LEU A CA 1
ATOM 836 C C . LEU A 1 116 ? -3.189 14.333 -14.571 1.00 23.60 97 LEU A C 1
ATOM 837 O O . LEU A 1 116 ? -3.446 15.515 -14.354 1.00 26.79 97 LEU A O 1
ATOM 842 N N . GLY A 1 117 ? -2.868 13.869 -15.773 1.00 24.82 98 GLY A N 1
ATOM 843 C CA . GLY A 1 117 ? -2.853 14.749 -16.947 1.00 28.07 98 GLY A CA 1
ATOM 844 N N . GLY B 1 19 ? 48.365 -9.532 19.465 1.00 36.10 0 GLY B N 1
ATOM 845 C CA . GLY B 1 19 ? 48.818 -8.781 20.669 1.00 33.87 0 GLY B CA 1
ATOM 846 C C . GLY B 1 19 ? 47.606 -8.284 21.435 1.00 34.33 0 GLY B C 1
ATOM 847 O O . GLY B 1 19 ? 46.981 -7.325 20.997 1.00 36.84 0 GLY B O 1
ATOM 856 N N . ILE B 1 21 ? 44.752 -6.673 23.608 1.00 17.61 2 ILE B N 1
ATOM 857 C CA . ILE B 1 21 ? 44.441 -5.291 23.997 1.00 16.14 2 ILE B CA 1
ATOM 858 C C . ILE B 1 21 ? 43.280 -5.325 24.983 1.00 14.95 2 ILE B C 1
ATOM 859 O O . ILE B 1 21 ? 42.251 -5.934 24.701 1.00 17.11 2 ILE B O 1
ATOM 864 N N . ARG B 1 22 ? 43.453 -4.666 26.127 1.00 13.85 3 ARG B N 1
ATOM 865 C CA . ARG B 1 22 ? 42.403 -4.528 27.120 1.00 12.63 3 ARG B CA 1
ATOM 866 C C . ARG B 1 22 ? 41.840 -3.124 26.924 1.00 15.41 3 ARG B C 1
ATOM 867 O O . ARG B 1 22 ? 42.520 -2.146 27.189 1.00 14.95 3 ARG B O 1
ATOM 875 N N . HIS B 1 23 ? 40.636 -3.055 26.379 1.00 12.81 4 HIS B N 1
ATOM 876 C CA . HIS B 1 23 ? 39.927 -1.795 26.150 1.00 13.38 4 HIS B CA 1
ATOM 877 C C . HIS B 1 23 ? 39.006 -1.499 27.338 1.00 15.81 4 HIS B C 1
ATOM 878 O O . HIS B 1 23 ? 38.162 -2.339 27.699 1.00 15.34 4 HIS B O 1
ATOM 885 N N . THR B 1 24 ? 39.183 -0.322 27.953 1.00 13.78 5 THR B N 1
ATOM 886 C CA . THR B 1 24 ? 38.325 0.076 29.067 1.00 14.49 5 THR B CA 1
ATOM 887 C C . THR B 1 24 ? 37.830 1.502 28.903 1.00 15.49 5 THR B C 1
ATOM 888 O O . THR B 1 24 ? 38.480 2.309 28.226 1.00 14.57 5 THR B O 1
ATOM 892 N N . VAL B 1 25 ? 36.660 1.773 29.490 1.00 15.48 6 VAL B N 1
ATOM 893 C CA A VAL B 1 25 ? 36.104 3.118 29.540 0.50 14.35 6 VAL B CA 1
ATOM 894 C CA B VAL B 1 25 ? 36.062 3.116 29.541 0.50 15.23 6 VAL B CA 1
ATOM 895 C C . VAL B 1 25 ? 35.482 3.315 30.923 1.00 14.29 6 VAL B C 1
ATOM 896 O O . VAL B 1 25 ? 34.774 2.440 31.403 1.00 15.94 6 VAL B O 1
ATOM 903 N N . VAL B 1 26 ? 35.803 4.444 31.564 1.00 12.17 7 VAL B N 1
ATOM 904 C CA . VAL B 1 26 ? 35.268 4.796 32.862 1.00 14.93 7 VAL B CA 1
ATOM 905 C C . VAL B 1 26 ? 34.315 5.945 32.572 1.00 16.27 7 VAL B C 1
ATOM 906 O O . VAL B 1 26 ? 34.647 6.822 31.771 1.00 16.23 7 VAL B O 1
ATOM 910 N N . PHE B 1 27 ? 33.106 5.916 33.138 1.00 16.54 8 PHE B N 1
ATOM 911 C CA . PHE B 1 27 ? 32.099 6.925 32.778 1.00 16.14 8 PHE B CA 1
ATOM 912 C C . PHE B 1 27 ? 31.050 7.227 33.831 1.00 15.68 8 PHE B C 1
ATOM 913 O O . PHE B 1 27 ? 30.935 6.532 34.851 1.00 14.42 8 PHE B O 1
ATOM 921 N N . THR B 1 28 ? 30.312 8.296 33.556 1.00 16.29 9 THR B N 1
ATOM 922 C CA . THR B 1 28 ? 29.171 8.745 34.366 1.00 15.86 9 THR B CA 1
ATOM 923 C C . THR B 1 28 ? 28.074 9.078 33.373 1.00 16.05 9 THR B C 1
ATOM 924 O O . THR B 1 28 ? 28.342 9.682 32.327 1.00 15.96 9 THR B O 1
ATOM 928 N N . LEU B 1 29 ? 26.856 8.665 33.689 1.00 15.14 10 LEU B N 1
ATOM 929 C CA . LEU B 1 29 ? 25.710 8.931 32.838 1.00 16.62 10 LEU B CA 1
ATOM 930 C C . LEU B 1 29 ? 25.014 10.221 33.302 1.00 18.18 10 LEU B C 1
ATOM 931 O O . LEU B 1 29 ? 25.231 10.714 34.406 1.00 16.84 10 LEU B O 1
ATOM 936 N N . LYS B 1 30 ? 24.164 10.740 32.433 1.00 19.08 11 LYS B N 1
ATOM 937 C CA . LYS B 1 30 ? 23.357 11.928 32.736 1.00 19.16 11 LYS B CA 1
ATOM 938 C C . LYS B 1 30 ? 22.193 11.583 33.652 1.00 22.18 11 LYS B C 1
ATOM 939 O O . LYS B 1 30 ? 21.622 12.474 34.277 1.00 24.85 11 LYS B O 1
ATOM 945 N N . HIS B 1 31 ? 21.861 10.297 33.737 1.00 21.64 12 HIS B N 1
ATOM 946 C CA . HIS B 1 31 ? 20.698 9.802 34.465 1.00 22.56 12 HIS B CA 1
ATOM 947 C C . HIS B 1 31 ? 20.935 9.737 35.955 1.00 22.63 12 HIS B C 1
ATOM 948 O O . HIS B 1 31 ? 22.058 9.541 36.401 1.00 22.17 12 HIS B O 1
ATOM 955 N N . ALA B 1 32 ? 19.846 9.830 36.722 1.00 24.11 13 ALA B N 1
ATOM 956 C CA . ALA B 1 32 ? 19.920 9.781 38.172 1.00 24.25 13 ALA B CA 1
ATOM 957 C C . ALA B 1 32 ? 20.305 8.368 38.603 1.00 24.66 13 ALA B C 1
ATOM 958 O O . ALA B 1 3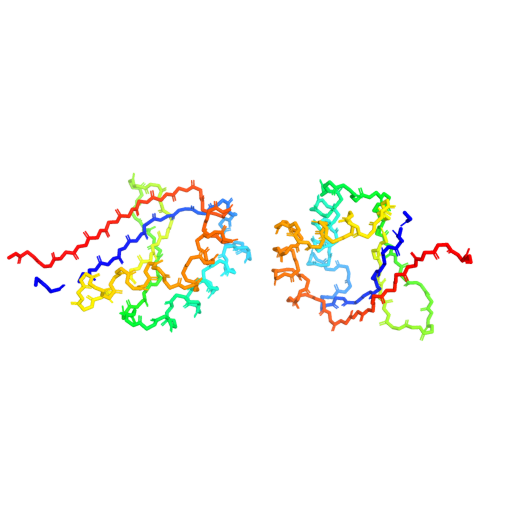2 ? 19.945 7.384 37.926 1.00 24.97 13 ALA B O 1
ATOM 960 N N . SER B 1 33 ? 21.057 8.274 39.701 1.00 25.09 14 SER B N 1
ATOM 961 C CA . SER B 1 33 ? 21.477 6.971 40.233 1.00 26.74 14 SER B CA 1
ATOM 962 C C . SER B 1 33 ? 20.251 6.109 40.547 1.00 27.42 14 SER B C 1
ATOM 963 O O . SER B 1 33 ? 19.249 6.622 41.019 1.00 28.58 14 SER B O 1
ATOM 966 N N . HIS B 1 34 ? 20.330 4.820 40.202 1.00 27.71 15 HIS B N 1
ATOM 967 C CA . HIS B 1 34 ? 19.265 3.821 40.395 1.00 28.82 15 HIS B CA 1
ATOM 968 C C . HIS B 1 34 ? 18.017 4.011 39.502 1.00 27.49 15 HIS B C 1
ATOM 969 O O . HIS B 1 34 ? 17.015 3.302 39.673 1.00 29.16 15 HIS B O 1
ATOM 976 N N . SER B 1 35 ? 18.090 4.902 38.516 1.00 24.78 16 SER B N 1
ATOM 977 C CA . SER B 1 35 ? 16.947 5.172 37.656 1.00 24.60 16 SER B CA 1
ATOM 978 C C . SER B 1 35 ? 16.769 4.044 36.643 1.00 25.57 16 SER B C 1
ATOM 979 O O . SER B 1 35 ? 17.723 3.313 36.326 1.00 23.82 16 SER B O 1
ATOM 982 N N . LEU B 1 36 ? 15.545 3.916 36.136 1.00 26.84 17 LEU B N 1
ATOM 983 C CA . LEU B 1 36 ? 15.231 2.956 35.072 1.00 26.87 17 LEU B CA 1
ATOM 984 C C . LEU B 1 36 ? 16.132 3.173 33.841 1.00 25.41 17 LEU B C 1
ATOM 985 O O . LEU B 1 36 ? 16.577 2.213 33.233 1.00 24.89 17 LEU B O 1
ATOM 990 N N . GLU B 1 37 ? 16.416 4.434 33.516 1.00 23.61 18 GLU B N 1
ATOM 991 C CA . GLU B 1 37 ? 17.277 4.791 32.383 1.00 21.89 18 GLU B CA 1
ATOM 992 C C . GLU B 1 37 ? 18.731 4.303 32.586 1.00 20.11 18 GLU B C 1
ATOM 993 O O . GLU B 1 37 ? 19.382 3.878 31.623 1.00 17.85 18 GLU B O 1
ATOM 999 N N . GLU B 1 38 ? 19.245 4.391 33.816 1.00 19.42 19 GLU B N 1
ATOM 1000 C CA . GLU B 1 38 ? 20.595 3.881 34.126 1.00 19.81 19 GLU B CA 1
ATOM 1001 C C . GLU B 1 38 ? 20.631 2.367 33.939 1.00 21.35 19 GLU B C 1
ATOM 1002 O O . GLU B 1 38 ? 21.555 1.828 33.308 1.00 19.86 19 GLU B O 1
ATOM 1008 N N . LYS B 1 39 ? 19.610 1.697 34.488 1.00 22.47 20 LYS B N 1
ATOM 1009 C CA . LYS B 1 39 ? 19.472 0.237 34.408 1.00 21.71 20 LYS B CA 1
ATOM 1010 C C . LYS B 1 39 ? 19.430 -0.217 32.950 1.00 20.87 20 LYS B C 1
ATOM 1011 O O . LYS B 1 39 ? 20.208 -1.087 32.564 1.00 21.72 20 LYS B O 1
ATOM 1015 N N . ARG B 1 40 ? 18.581 0.422 32.143 1.00 21.89 21 ARG B N 1
ATOM 1016 C CA . ARG B 1 40 ? 18.473 0.114 30.705 1.00 21.58 21 ARG B CA 1
ATOM 1017 C C . ARG B 1 40 ? 19.785 0.330 29.965 1.00 20.72 21 ARG B C 1
ATOM 1018 O O . ARG B 1 40 ? 20.149 -0.494 29.141 1.00 19.20 21 ARG B O 1
ATOM 1026 N N . PHE B 1 41 ? 20.498 1.420 30.262 1.00 21.22 22 PHE B N 1
ATOM 1027 C CA . PHE B 1 41 ? 21.792 1.659 29.610 1.00 20.28 22 PHE B CA 1
ATOM 1028 C C . PHE B 1 41 ? 22.758 0.491 29.857 1.00 19.52 22 PHE B C 1
ATOM 1029 O O . PHE B 1 41 ? 23.331 -0.048 28.911 1.00 18.05 22 PHE B O 1
ATOM 1037 N N . LEU B 1 42 ? 22.925 0.128 31.129 1.00 16.47 23 LEU B N 1
ATOM 1038 C CA . LEU B 1 42 ? 23.826 -0.951 31.526 1.00 16.50 23 LEU B CA 1
ATOM 1039 C C . LEU B 1 42 ? 23.403 -2.318 30.954 1.00 16.28 23 LEU B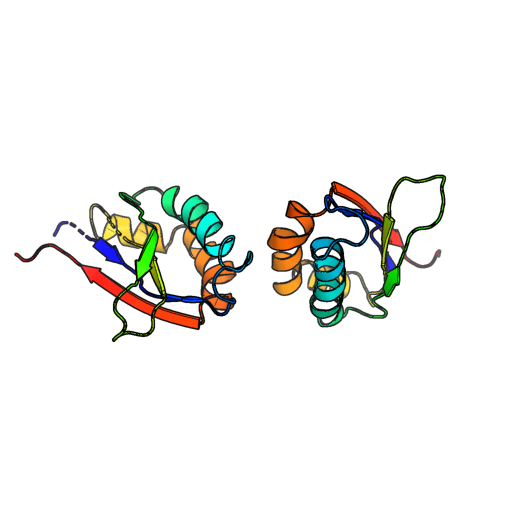 C 1
ATOM 1040 O O . LEU B 1 42 ? 24.225 -3.053 30.409 1.00 19.13 23 LEU B O 1
ATOM 1045 N N . VAL B 1 43 ? 22.110 -2.635 31.026 1.00 17.00 24 VAL B N 1
ATOM 1046 C CA . VAL B 1 43 ? 21.605 -3.940 30.525 1.00 18.67 24 VAL B CA 1
ATOM 1047 C C . VAL B 1 43 ? 21.768 -4.065 29.017 1.00 20.18 24 VAL B C 1
ATOM 1048 O O . VAL B 1 43 ? 22.288 -5.075 28.532 1.00 20.08 24 VAL B O 1
ATOM 1052 N N . ASP B 1 44 ? 21.357 -3.023 28.296 1.00 19.43 25 ASP B N 1
ATOM 1053 C CA . ASP B 1 44 ? 21.438 -3.004 26.827 1.00 19.22 25 ASP B CA 1
ATOM 1054 C C . ASP B 1 44 ? 22.884 -3.006 26.316 1.00 18.90 25 ASP B C 1
ATOM 1055 O O . ASP B 1 44 ? 23.192 -3.702 25.349 1.00 17.12 25 ASP B O 1
ATOM 1060 N N . ALA B 1 45 ? 23.760 -2.230 26.959 1.00 18.44 26 ALA B N 1
ATOM 1061 C CA . ALA B 1 45 ? 25.193 -2.184 26.587 1.00 18.48 26 ALA B CA 1
ATOM 1062 C C . ALA B 1 45 ? 25.799 -3.570 26.640 1.00 16.76 26 ALA B C 1
ATOM 1063 O O . ALA B 1 45 ? 26.459 -4.007 25.699 1.00 16.90 26 ALA B O 1
ATOM 1065 N N . LYS B 1 46 ? 25.537 -4.279 27.740 1.00 19.74 27 LYS B N 1
ATO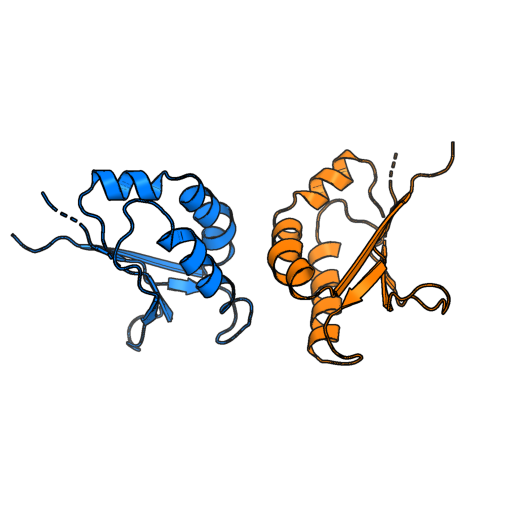M 1066 C CA . LYS B 1 46 ? 26.034 -5.653 27.916 1.00 20.33 27 LYS B CA 1
ATOM 1067 C C . LYS B 1 46 ? 25.486 -6.601 26.848 1.00 17.81 27 LYS B C 1
ATOM 1068 O O . LYS B 1 46 ? 26.244 -7.310 26.209 1.00 16.67 27 LYS B O 1
ATOM 1074 N N . LYS B 1 47 ? 24.177 -6.578 26.633 1.00 18.69 28 LYS B N 1
ATOM 1075 C CA . LYS B 1 47 ? 23.547 -7.430 25.615 1.00 18.14 28 LYS B CA 1
ATOM 1076 C C . LYS B 1 47 ? 24.075 -7.158 24.204 1.00 16.97 28 LYS B C 1
ATOM 1077 O O . LYS B 1 47 ? 24.422 -8.089 23.477 1.00 16.78 28 LYS B O 1
ATOM 1080 N N . ILE B 1 48 ? 24.186 -5.883 23.838 1.00 16.59 29 ILE B N 1
ATOM 1081 C CA . ILE B 1 48 ? 24.609 -5.516 22.481 1.00 18.00 29 ILE B CA 1
ATOM 1082 C C . ILE B 1 48 ? 26.105 -5.709 22.279 1.00 16.88 29 ILE B C 1
ATOM 1083 O O . ILE B 1 48 ? 26.529 -6.373 21.325 1.00 15.40 29 ILE B O 1
ATOM 1088 N N . LEU B 1 49 ? 26.894 -5.130 23.177 1.00 14.42 30 LEU B N 1
ATOM 1089 C CA . LEU B 1 49 ? 28.355 -5.115 22.993 1.00 16.30 30 LEU B CA 1
ATOM 1090 C C . LEU B 1 49 ? 29.014 -6.460 23.155 1.00 16.52 30 LEU B C 1
ATOM 1091 O O . LEU B 1 49 ? 29.868 -6.782 22.366 1.00 17.03 30 LEU B O 1
ATOM 1096 N N . SER B 1 50 ? 28.591 -7.243 24.153 1.00 16.71 31 SER B N 1
ATOM 1097 C CA . SER B 1 50 ? 29.195 -8.571 24.398 1.00 18.62 31 SER B CA 1
ATOM 1098 C C . SER B 1 50 ? 28.930 -9.588 23.265 1.00 17.14 31 SER B C 1
ATOM 1099 O O . SER B 1 50 ? 29.675 -10.564 23.112 1.00 19.35 31 SER B O 1
ATOM 1102 N N . ALA B 1 51 ? 27.874 -9.346 22.490 1.00 18.42 32 ALA B N 1
ATOM 1103 C CA . ALA B 1 51 ? 27.496 -10.183 21.342 1.00 17.66 32 ALA B CA 1
ATOM 1104 C C . ALA B 1 51 ? 28.362 -10.000 20.111 1.00 18.51 32 ALA B C 1
ATOM 1105 O O . ALA B 1 51 ? 28.296 -10.842 19.217 1.00 19.72 32 ALA B O 1
ATOM 1107 N N . ILE B 1 52 ? 29.129 -8.910 20.032 1.00 17.38 33 ILE B N 1
ATOM 1108 C CA . ILE B 1 52 ? 29.942 -8.593 18.821 1.00 16.54 33 ILE B CA 1
ATOM 1109 C C . ILE B 1 52 ? 31.145 -9.547 18.735 1.00 18.24 33 ILE B C 1
ATOM 1110 O O . ILE B 1 52 ? 31.841 -9.747 19.732 1.00 17.91 33 ILE B O 1
ATOM 1115 N N . ARG B 1 53 ? 31.359 -10.148 17.555 1.00 19.83 34 ARG B N 1
ATOM 1116 C CA . ARG B 1 53 ? 32.485 -11.065 17.314 1.00 19.32 34 ARG B CA 1
ATOM 1117 C C . ARG B 1 53 ? 33.829 -10.405 17.674 1.00 18.74 34 ARG B C 1
ATOM 1118 O O . ARG B 1 53 ? 34.101 -9.238 17.282 1.00 17.95 34 ARG B O 1
ATOM 1123 N N . GLY B 1 54 ? 34.650 -11.136 18.427 1.00 15.65 35 GLY B N 1
ATOM 1124 C CA . GLY B 1 54 ? 35.960 -10.643 18.864 1.00 14.73 35 GLY B CA 1
ATOM 1125 C C . GLY B 1 54 ? 36.013 -10.051 20.265 1.00 14.80 35 GLY B C 1
ATOM 1126 O O . GLY B 1 54 ? 37.091 -10.003 20.868 1.00 15.72 35 GLY B O 1
ATOM 1127 N N . VAL B 1 55 ? 34.863 -9.625 20.790 1.00 14.36 36 VAL B N 1
ATOM 1128 C CA . VAL B 1 55 ? 34.743 -9.091 22.147 1.00 15.13 36 VAL B CA 1
ATOM 1129 C C . VAL B 1 55 ? 34.883 -10.269 23.103 1.00 15.51 36 VAL B C 1
ATOM 1130 O O . VAL B 1 55 ? 34.126 -11.222 23.010 1.00 15.74 36 VAL B O 1
ATOM 1134 N N . THR B 1 56 ? 35.858 -10.193 24.004 1.00 14.47 37 THR B N 1
ATOM 1135 C CA . THR B 1 56 ? 36.068 -11.225 25.023 1.00 15.61 37 THR B CA 1
ATOM 1136 C C . THR B 1 56 ? 36.133 -10.583 26.410 1.00 16.61 37 THR B C 1
ATOM 1137 O O . THR B 1 56 ? 36.579 -9.451 26.566 1.00 16.33 37 THR B O 1
ATOM 1141 N N . HIS B 1 57 ? 35.655 -11.311 27.409 1.00 15.22 38 HIS B N 1
ATOM 1142 C CA . HIS B 1 57 ? 35.703 -10.898 28.812 1.00 16.97 38 HIS B CA 1
ATOM 1143 C C . HIS B 1 57 ? 35.094 -9.522 29.068 1.00 16.27 38 HIS B C 1
ATOM 1144 O O . HIS B 1 57 ? 35.681 -8.669 29.758 1.00 16.15 38 HIS B O 1
ATOM 1151 N N . PHE B 1 58 ? 33.930 -9.302 28.462 1.00 14.91 39 PHE B N 1
ATOM 1152 C CA . PHE B 1 58 ? 33.211 -8.051 28.654 1.00 15.35 39 PHE B CA 1
ATOM 1153 C C . PHE B 1 58 ? 32.731 -8.016 30.098 1.00 15.76 39 PHE B C 1
ATOM 1154 O O . PHE B 1 58 ? 32.031 -8.941 30.538 1.00 16.81 39 PHE B O 1
ATOM 1162 N N . GLU B 1 59 ? 33.112 -6.961 30.816 1.00 14.39 40 GLU B N 1
ATOM 1163 C CA . GLU B 1 59 ? 32.762 -6.760 32.221 1.00 14.24 40 GLU B CA 1
ATOM 1164 C C . GLU B 1 59 ? 32.213 -5.372 32.478 1.00 13.68 40 GLU B C 1
ATOM 1165 O O . GLU B 1 59 ? 32.782 -4.386 32.001 1.00 16.78 40 GLU B O 1
ATOM 1171 N N . GLN B 1 60 ? 31.108 -5.322 33.227 1.00 15.53 41 GLN B N 1
ATOM 1172 C CA . GLN B 1 60 ? 30.531 -4.084 33.692 1.00 12.76 41 GLN B CA 1
ATOM 1173 C C . GLN B 1 60 ? 30.983 -3.950 35.136 1.00 14.01 41 GLN B C 1
ATOM 1174 O O . GLN B 1 60 ? 30.852 -4.896 35.929 1.00 14.46 41 GLN B O 1
ATOM 1180 N N . LEU B 1 61 ? 31.422 -2.751 35.485 1.00 12.71 42 LEU B N 1
ATOM 1181 C CA . LEU B 1 61 ? 32.017 -2.481 36.774 1.00 14.57 42 LEU B CA 1
ATOM 1182 C C . LEU B 1 61 ? 31.533 -1.177 37.391 1.00 12.67 42 LEU B C 1
ATOM 1183 O O . LEU B 1 61 ? 31.149 -0.269 36.652 1.00 15.90 42 LEU B O 1
ATOM 1188 N N . ARG B 1 62 ? 31.535 -1.130 38.732 1.00 14.51 43 ARG B N 1
ATOM 1189 C CA A ARG B 1 62 ? 31.279 0.102 39.476 0.50 14.70 43 ARG B CA 1
ATOM 1190 C CA B ARG B 1 62 ? 31.257 0.090 39.480 0.50 14.36 43 ARG B CA 1
ATOM 1191 C C . ARG B 1 62 ? 32.648 0.632 39.840 1.00 15.43 43 ARG B C 1
ATOM 1192 O O . ARG B 1 62 ? 33.492 -0.123 40.318 1.00 16.38 43 ARG B O 1
ATOM 1207 N N . GLN B 1 63 ? 32.877 1.926 39.605 1.00 15.54 44 GLN B N 1
ATOM 1208 C CA . GLN B 1 63 ? 34.156 2.562 39.910 1.00 15.67 44 GLN B CA 1
ATOM 1209 C C . GLN B 1 63 ? 33.981 3.074 41.342 1.00 16.95 44 GLN B C 1
ATOM 1210 O O . GLN B 1 63 ? 33.027 3.807 41.619 1.00 15.92 44 GLN B O 1
ATOM 1216 N N . ILE B 1 64 ? 34.891 2.693 42.236 1.00 17.85 45 ILE B N 1
ATOM 1217 C CA . ILE B 1 64 ? 34.718 2.965 43.682 1.00 16.65 45 ILE B CA 1
ATOM 1218 C C . ILE B 1 64 ? 35.721 3.924 44.330 1.00 21.01 45 ILE B C 1
ATOM 1219 O O . ILE B 1 64 ? 35.566 4.229 45.510 1.00 19.69 45 ILE B O 1
ATOM 1224 N N . SER B 1 65 ? 36.769 4.335 43.609 1.00 22.00 46 SER B N 1
ATOM 1225 C CA . SER B 1 65 ? 37.755 5.252 44.178 1.00 22.48 46 SER B CA 1
ATOM 1226 C C . SER B 1 65 ? 37.135 6.632 44.315 1.00 24.17 46 SER B C 1
ATOM 1227 O O . SER B 1 65 ? 36.532 7.121 43.365 1.00 19.76 46 SER B O 1
ATOM 1230 N N . PRO B 1 66 ? 37.262 7.253 45.505 1.00 29.46 47 PRO B N 1
ATOM 1231 C CA . PRO B 1 66 ? 36.763 8.626 45.663 1.00 31.62 47 PRO B CA 1
ATOM 1232 C C . PRO B 1 66 ? 37.666 9.689 44.979 1.00 33.24 47 PRO B C 1
ATOM 1233 O O . PRO B 1 66 ? 37.246 10.831 44.853 1.00 34.33 47 PRO B O 1
ATOM 1237 N N . LYS B 1 67 ? 38.889 9.324 44.583 1.00 36.65 48 LYS B N 1
ATOM 1238 C CA . LYS B 1 67 ? 39.820 10.220 43.879 1.00 36.19 48 LYS B CA 1
ATOM 1239 C C . LYS B 1 67 ? 39.219 10.790 42.571 1.00 38.07 48 LYS B C 1
ATOM 1240 O O . LYS B 1 67 ? 39.179 12.016 42.396 1.00 38.64 48 LYS B O 1
ATOM 1246 N N . ILE B 1 68 ? 38.717 9.899 41.706 1.00 35.35 49 ILE B N 1
ATOM 1247 C CA . ILE B 1 68 ? 38.196 10.244 40.360 1.00 33.97 49 ILE B CA 1
ATOM 1248 C C . ILE B 1 68 ? 36.640 10.239 40.355 1.00 33.81 49 ILE B C 1
ATOM 1249 O O . ILE B 1 68 ? 36.022 9.434 41.059 1.00 35.17 49 ILE B O 1
ATOM 1254 N N . ASP B 1 69 ? 36.020 11.133 39.578 1.00 31.48 50 ASP B N 1
ATOM 1255 C CA . ASP B 1 69 ? 34.550 11.289 39.560 1.00 29.89 50 ASP B CA 1
ATOM 125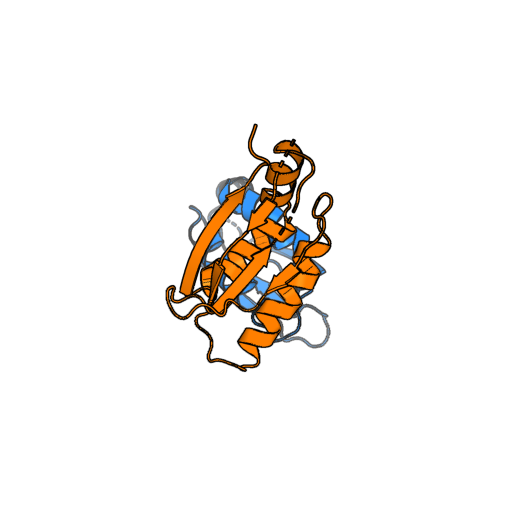6 C C . ASP B 1 69 ? 33.851 10.590 38.378 1.00 26.62 50 ASP B C 1
ATOM 1257 O O . ASP B 1 69 ? 33.247 11.220 37.503 1.00 28.57 50 ASP B O 1
ATOM 1262 N N . TYR B 1 70 ? 33.950 9.269 38.375 1.00 21.25 51 TYR B N 1
ATOM 1263 C CA . TYR B 1 70 ? 33.288 8.403 37.382 1.00 19.17 51 TYR B CA 1
ATOM 1264 C C . TYR B 1 70 ? 32.603 7.290 38.155 1.00 20.88 51 TYR B C 1
ATOM 1265 O O . TYR B 1 70 ? 33.163 6.785 39.131 1.00 19.91 51 TYR B O 1
ATOM 1274 N N . HIS B 1 71 ? 31.400 6.921 37.723 1.00 18.98 52 HIS B N 1
ATOM 1275 C CA . HIS B 1 71 ? 30.596 5.918 38.410 1.00 17.37 52 HIS B CA 1
ATOM 1276 C C . HIS B 1 71 ? 30.782 4.489 37.930 1.00 16.33 52 HIS B C 1
ATOM 1277 O O . HIS B 1 71 ? 30.684 3.570 38.713 1.00 14.99 52 HIS B O 1
ATOM 1284 N N . PHE B 1 72 ? 31.003 4.296 36.639 1.00 14.69 53 PHE B N 1
ATOM 1285 C CA . PHE B 1 72 ? 31.051 2.962 36.079 1.00 13.43 53 PHE B CA 1
ATOM 1286 C C . PHE B 1 72 ? 32.198 2.735 35.178 1.00 13.05 53 PHE B C 1
ATOM 1287 O O . PHE B 1 72 ? 32.854 3.675 34.757 1.00 13.60 53 PHE B O 1
ATOM 1295 N N . GLY B 1 73 ? 32.427 1.462 34.879 1.00 13.71 54 GLY B N 1
ATOM 1296 C CA . GLY B 1 73 ? 33.404 1.083 33.870 1.00 13.37 54 GLY B CA 1
ATOM 1297 C C . GLY B 1 73 ? 32.952 -0.090 33.040 1.00 13.40 54 GLY B C 1
ATOM 1298 O O . GLY B 1 73 ? 32.146 -0.932 33.513 1.00 14.90 54 GLY B O 1
ATOM 1299 N N . PHE B 1 74 ? 33.361 -0.083 31.771 1.00 14.21 55 PHE B N 1
ATOM 1300 C CA . PHE B 1 74 ? 33.269 -1.262 30.906 1.00 13.75 55 PHE B CA 1
ATOM 1301 C C . PHE B 1 74 ? 34.694 -1.652 30.605 1.00 12.82 55 PHE B C 1
ATOM 1302 O O . PHE B 1 74 ? 35.534 -0.793 30.407 1.00 12.66 55 PHE B O 1
ATOM 1310 N N . SER B 1 75 ? 34.957 -2.953 30.591 1.00 14.16 56 SER B N 1
ATOM 1311 C CA . SER B 1 75 ? 36.267 -3.527 30.331 1.00 13.07 56 SER B CA 1
ATOM 1312 C C . SER B 1 75 ? 36.078 -4.716 29.423 1.00 12.90 56 SER B C 1
ATOM 1313 O O . SER B 1 75 ? 35.108 -5.464 29.573 1.00 13.76 56 SER B O 1
ATOM 1324 N N . GLU B 1 77 ? 38.440 -7.353 26.250 1.00 12.31 58 GLU B N 1
ATOM 1325 C CA . GLU B 1 77 ? 39.742 -7.671 25.654 1.00 14.74 58 GLU B CA 1
ATOM 1326 C C . GLU B 1 77 ? 39.565 -8.175 24.224 1.00 17.11 58 GLU B C 1
ATOM 1327 O O . GLU B 1 77 ? 38.575 -8.866 23.908 1.00 16.69 58 GLU B O 1
ATOM 1333 N N . PHE B 1 78 ? 40.534 -7.797 23.393 1.00 16.17 59 PHE B N 1
ATOM 1334 C CA . PHE B 1 78 ? 40.616 -8.135 21.974 1.00 14.84 59 PHE B CA 1
ATOM 1335 C C . PHE B 1 78 ? 41.925 -8.873 21.742 1.00 13.35 59 PHE B C 1
ATOM 1336 O O . PHE B 1 78 ? 42.924 -8.558 22.373 1.00 10.27 59 PHE B O 1
ATOM 1344 N N . ALA B 1 79 ? 41.917 -9.874 20.846 1.00 12.38 60 ALA B N 1
ATOM 1345 C CA . ALA B 1 79 ? 43.134 -10.619 20.519 1.00 14.78 60 ALA B CA 1
ATOM 1346 C C . ALA B 1 79 ? 44.223 -9.734 19.909 1.00 16.87 60 ALA B C 1
ATOM 1347 O O . ALA B 1 79 ? 45.399 -9.980 20.120 1.00 14.23 60 ALA B O 1
ATOM 1349 N N . ASP B 1 80 ? 43.812 -8.723 19.146 1.00 16.49 61 ASP B N 1
ATOM 1350 C CA . ASP B 1 80 ? 44.736 -7.811 18.469 1.00 13.66 61 ASP B CA 1
ATOM 1351 C C . ASP B 1 80 ? 44.024 -6.521 18.041 1.00 13.82 61 ASP B C 1
ATOM 1352 O O . ASP B 1 80 ? 42.809 -6.402 18.219 1.00 11.95 61 ASP B O 1
ATOM 1357 N N . GLN B 1 81 ? 44.781 -5.563 17.502 1.00 14.41 62 GLN B N 1
ATOM 1358 C CA . GLN B 1 81 ? 44.216 -4.276 17.046 1.00 14.29 62 GLN B CA 1
ATOM 1359 C C . GLN B 1 81 ? 43.168 -4.471 15.950 1.00 13.01 62 GLN B C 1
ATOM 1360 O O . GLN B 1 81 ? 42.180 -3.740 15.919 1.00 15.38 62 GLN B O 1
ATOM 1366 N N . ALA B 1 82 ? 43.397 -5.431 15.035 1.00 14.92 63 ALA B N 1
ATOM 1367 C CA . ALA B 1 82 ? 42.410 -5.739 13.966 1.00 13.37 63 ALA B CA 1
ATOM 1368 C C . ALA B 1 82 ? 41.040 -6.047 14.571 1.00 13.01 63 ALA B C 1
ATOM 1369 O O . ALA B 1 82 ? 40.028 -5.507 14.112 1.00 12.83 63 ALA B O 1
ATOM 1371 N N . ALA B 1 83 ? 41.020 -6.909 15.598 1.00 11.82 64 ALA B N 1
ATOM 1372 C CA . ALA B 1 83 ? 39.777 -7.274 16.316 1.00 13.71 64 ALA B CA 1
ATOM 1373 C C . ALA B 1 83 ? 39.129 -6.049 16.983 1.00 12.41 64 ALA B C 1
ATOM 1374 O O . ALA B 1 83 ? 37.916 -5.887 16.976 1.00 12.85 64 ALA B O 1
ATOM 1376 N N . TYR B 1 84 ? 39.969 -5.177 17.537 1.00 15.00 65 TYR B N 1
ATOM 1377 C CA . TYR B 1 84 ? 39.490 -3.944 18.188 1.00 13.80 65 TYR B CA 1
ATOM 1378 C C . TYR B 1 84 ? 38.856 -2.946 17.175 1.00 12.83 65 TYR B C 1
ATOM 1379 O O . TYR B 1 84 ? 37.772 -2.392 17.423 1.00 14.98 65 TYR B O 1
ATOM 1388 N N . THR B 1 85 ? 39.514 -2.774 16.028 1.00 12.67 66 THR B N 1
ATOM 1389 C CA . THR B 1 85 ? 38.993 -1.945 14.948 1.00 14.09 66 THR B CA 1
ATOM 1390 C C . THR B 1 85 ? 37.660 -2.522 14.396 1.00 13.51 66 THR B C 1
ATOM 1391 O O . THR B 1 85 ? 36.691 -1.771 14.205 1.00 12.41 66 THR B O 1
ATOM 1395 N N . ARG B 1 86 ? 37.604 -3.847 14.198 1.00 14.44 67 ARG B N 1
ATOM 1396 C CA . ARG B 1 86 ? 36.395 -4.519 13.688 1.00 14.02 67 ARG B CA 1
ATOM 1397 C C . ARG B 1 86 ? 35.194 -4.361 14.645 1.00 15.30 67 ARG B C 1
ATOM 1398 O O . ARG B 1 86 ? 34.065 -4.215 14.192 1.00 16.90 67 ARG B O 1
ATOM 1406 N N . TYR B 1 87 ? 35.465 -4.415 15.946 1.00 13.42 68 TYR B N 1
ATOM 1407 C CA . TYR B 1 87 ? 34.463 -4.111 16.991 1.00 14.34 68 TYR B CA 1
ATOM 1408 C C . TYR B 1 87 ? 34.010 -2.686 16.874 1.00 13.95 68 TYR B C 1
ATOM 1409 O O . TYR B 1 87 ? 32.797 -2.421 16.815 1.00 15.71 68 TYR B O 1
ATOM 1418 N N . ASN B 1 88 ? 34.982 -1.763 16.829 1.00 14.74 69 ASN B N 1
ATOM 1419 C CA . ASN B 1 88 ? 34.666 -0.335 16.717 1.00 15.35 69 ASN B CA 1
ATOM 1420 C C . ASN B 1 88 ? 33.756 -0.038 15.534 1.00 15.36 69 ASN B C 1
ATOM 1421 O O . ASN B 1 88 ? 32.787 0.706 15.697 1.00 13.68 69 ASN B O 1
ATOM 1426 N N . ASP B 1 89 ? 34.062 -0.644 14.373 1.00 13.48 70 ASP B N 1
ATOM 1427 C CA . ASP B 1 89 ? 33.314 -0.395 13.128 1.00 14.45 70 ASP B CA 1
ATOM 1428 C C . ASP B 1 89 ? 32.084 -1.283 12.938 1.00 17.37 70 ASP B C 1
ATOM 1429 O O . ASP B 1 89 ? 31.367 -1.109 11.947 1.00 18.16 70 ASP B O 1
ATOM 1434 N N . HIS B 1 90 ? 31.826 -2.210 13.862 1.00 17.00 71 HIS B N 1
ATOM 1435 C CA . HIS B 1 90 ? 30.669 -3.120 13.744 1.00 16.49 71 HIS B CA 1
ATOM 1436 C C . HIS B 1 90 ? 29.416 -2.253 13.825 1.00 15.59 71 HIS B C 1
ATOM 1437 O O . HIS B 1 90 ? 29.346 -1.362 14.675 1.00 16.09 71 HIS B O 1
ATOM 1444 N N . PRO B 1 91 ? 28.449 -2.469 12.923 1.00 15.91 72 PRO B N 1
ATOM 1445 C CA . PRO B 1 91 ? 27.254 -1.630 12.918 1.00 17.04 72 PRO B CA 1
ATOM 1446 C C . PRO B 1 91 ? 26.503 -1.521 14.269 1.00 15.35 72 PRO B C 1
ATOM 1447 O O . PRO B 1 91 ? 26.026 -0.450 14.607 1.00 16.46 72 PRO B O 1
ATOM 1451 N N . ASP B 1 92 ? 26.423 -2.611 15.026 1.00 17.38 73 ASP B N 1
ATOM 1452 C CA . ASP B 1 92 ? 25.830 -2.594 16.384 1.00 16.34 73 ASP B CA 1
ATOM 1453 C C . ASP B 1 92 ? 26.558 -1.651 17.331 1.00 15.74 73 ASP B C 1
ATOM 1454 O O . ASP B 1 92 ? 25.925 -1.043 18.191 1.00 15.40 73 ASP B O 1
ATOM 1459 N N . HIS B 1 93 ? 27.886 -1.599 17.228 1.00 16.66 74 HIS B N 1
ATOM 1460 C CA . HIS B 1 93 ? 28.678 -0.660 18.046 1.00 15.63 74 HIS B CA 1
ATOM 1461 C C . HIS B 1 93 ? 28.463 0.781 17.575 1.00 16.14 74 HIS B C 1
ATOM 1462 O O . HIS B 1 93 ? 28.268 1.676 18.393 1.00 17.75 74 HIS B O 1
ATOM 1469 N N . VAL B 1 94 ? 28.524 0.992 16.261 1.00 15.93 75 VAL B N 1
ATOM 1470 C CA . VAL B 1 94 ? 28.310 2.310 15.654 1.00 16.38 75 VAL B CA 1
ATOM 1471 C C . VAL B 1 94 ? 26.938 2.864 16.072 1.00 17.42 75 VAL B C 1
ATOM 1472 O O . VAL B 1 94 ? 26.860 4.000 16.539 1.00 17.68 75 VAL B O 1
ATOM 1476 N N . ALA B 1 95 ? 25.908 2.022 15.994 1.00 16.61 76 ALA B N 1
ATOM 1477 C CA . ALA B 1 95 ? 24.533 2.423 16.409 1.00 15.58 76 ALA B CA 1
ATOM 1478 C C . ALA B 1 95 ? 24.448 2.687 17.920 1.00 15.33 76 ALA B C 1
ATOM 1479 O O . ALA B 1 95 ? 23.879 3.687 18.359 1.00 15.73 76 ALA B O 1
ATOM 1481 N N . PHE B 1 96 ? 25.038 1.801 18.723 1.00 16.81 77 PHE B N 1
ATOM 1482 C CA . PHE B 1 96 ? 25.067 2.002 20.179 1.00 16.77 77 PHE B CA 1
ATOM 1483 C C . PHE B 1 96 ? 25.715 3.337 20.588 1.00 15.47 77 PHE B C 1
ATOM 1484 O O . PHE B 1 96 ? 25.193 4.050 21.453 1.00 15.92 77 PHE B O 1
ATOM 1492 N N . VAL B 1 97 ? 26.864 3.654 19.990 1.00 15.08 78 VAL B N 1
ATOM 1493 C CA . VAL B 1 97 ? 27.558 4.929 20.282 1.00 14.97 78 VAL B CA 1
ATOM 1494 C C . VAL B 1 97 ? 26.704 6.166 19.867 1.00 17.19 78 VAL B C 1
ATOM 1495 O O . VAL B 1 97 ? 26.511 7.131 20.635 1.00 16.20 78 VAL B O 1
ATOM 1499 N N . ARG B 1 98 ? 26.186 6.106 18.648 1.00 15.58 79 ARG B N 1
ATOM 1500 C CA . ARG B 1 98 ? 25.335 7.167 18.109 1.00 15.68 79 ARG B CA 1
ATOM 1501 C C . ARG B 1 98 ? 24.059 7.392 18.941 1.00 15.21 79 ARG B C 1
ATOM 1502 O O . ARG B 1 98 ? 23.758 8.524 19.345 1.00 17.46 79 ARG B O 1
ATOM 1510 N N . ASP B 1 99 ? 23.339 6.303 19.205 1.00 17.00 80 ASP B N 1
ATOM 1511 C CA . ASP B 1 99 ? 21.999 6.352 19.814 1.00 17.95 80 ASP B CA 1
ATOM 1512 C C . ASP B 1 99 ? 21.880 6.289 21.327 1.00 17.66 80 ASP B C 1
ATOM 1513 O O . ASP B 1 99 ? 20.854 6.749 21.865 1.00 19.50 80 ASP B O 1
ATOM 1518 N N . ARG B 1 100 ? 22.896 5.730 21.995 1.00 17.13 81 ARG B N 1
ATOM 1519 C CA . ARG B 1 100 ? 22.892 5.564 23.451 1.00 17.36 81 ARG B CA 1
ATOM 1520 C C . ARG B 1 100 ? 24.039 6.233 24.134 1.00 17.81 81 ARG B C 1
ATOM 1521 O O . ARG B 1 100 ? 23.815 6.981 25.086 1.00 18.87 81 ARG B O 1
ATOM 1529 N N . TRP B 1 101 ? 25.265 5.975 23.683 1.00 17.22 82 TRP B N 1
ATOM 1530 C CA . TRP B 1 101 ? 26.456 6.546 24.355 1.00 17.66 82 TRP B CA 1
ATOM 1531 C C . TRP B 1 101 ? 26.467 8.063 24.290 1.00 18.72 82 TRP B C 1
ATOM 1532 O O . TRP B 1 101 ? 26.458 8.727 25.324 1.00 18.55 82 TRP B O 1
ATOM 1543 N N . VAL B 1 102 ? 26.481 8.606 23.076 1.00 17.76 83 VAL B N 1
ATOM 1544 C CA . VAL B 1 102 ? 26.553 10.061 22.921 1.00 18.77 83 VAL B CA 1
ATOM 1545 C C . VAL B 1 102 ? 25.384 10.778 23.641 1.00 17.19 83 VAL B C 1
ATOM 1546 O O . VAL B 1 102 ? 25.646 11.682 24.418 1.00 17.96 83 VAL B O 1
ATOM 1550 N N . PRO B 1 103 ? 24.117 10.379 23.405 1.00 18.49 84 PRO B N 1
ATOM 1551 C CA . PRO B 1 103 ? 23.034 11.050 24.140 1.00 19.14 84 PRO B CA 1
ATOM 1552 C C . PRO B 1 103 ? 22.969 10.899 25.691 1.00 19.88 84 PRO B C 1
ATOM 1553 O O . PRO B 1 103 ? 22.505 11.826 26.352 1.00 22.53 84 PRO B O 1
ATOM 1557 N N . GLU B 1 104 ? 23.453 9.789 26.257 1.00 17.40 85 GLU B N 1
ATOM 1558 C CA . GLU B 1 104 ? 23.296 9.483 27.687 1.00 17.23 85 GLU B CA 1
ATOM 1559 C C . GLU B 1 104 ? 24.522 9.620 28.582 1.00 16.51 85 GLU B C 1
ATOM 1560 O O . GLU B 1 104 ? 24.361 9.749 29.793 1.00 17.08 85 GLU B O 1
ATOM 1566 N N . VAL B 1 105 ? 25.721 9.597 28.013 1.00 17.23 86 VAL B N 1
ATOM 1567 C CA . VAL B 1 105 ? 26.953 9.678 28.821 1.00 16.01 86 VAL B CA 1
ATOM 1568 C C . VAL B 1 105 ? 27.303 11.133 29.116 1.00 15.99 86 VAL B C 1
ATOM 1569 O O . VAL B 1 105 ? 27.439 11.974 28.213 1.00 17.48 86 VAL B O 1
ATOM 1573 N N . GLU B 1 106 ? 27.454 11.434 30.395 1.00 15.21 87 GLU B N 1
ATOM 1574 C CA . GLU B 1 106 ? 27.811 12.800 30.825 1.00 15.28 87 GLU B CA 1
ATOM 1575 C C . GLU B 1 106 ? 29.288 13.064 30.539 1.00 15.88 87 GLU B C 1
ATOM 1576 O O . GLU B 1 106 ? 29.660 14.114 30.026 1.00 16.87 87 GLU B O 1
ATOM 1582 N N . LYS B 1 107 ? 30.124 12.120 30.939 1.00 17.98 88 LYS B N 1
ATOM 1583 C CA . LYS B 1 107 ? 31.570 12.212 30.774 1.00 15.56 88 LYS B CA 1
ATOM 1584 C C . LYS B 1 107 ? 32.201 10.839 30.823 1.00 17.08 88 LYS B C 1
ATOM 1585 O O . LYS B 1 107 ? 31.631 9.906 31.401 1.00 16.83 88 LYS B O 1
ATOM 1591 N N . PHE B 1 108 ? 33.406 10.740 30.285 1.00 17.25 89 PHE B N 1
ATOM 1592 C CA . PHE B 1 108 ? 34.124 9.484 30.260 1.00 16.77 89 PHE B CA 1
ATOM 1593 C C . PHE B 1 108 ? 35.601 9.632 29.949 1.00 19.80 89 PHE B C 1
ATOM 1594 O O . PHE B 1 108 ? 36.051 10.664 29.438 1.00 16.82 89 PHE B O 1
ATOM 1602 N N . LEU B 1 109 ? 36.330 8.555 30.242 1.00 17.77 90 LEU B N 1
ATOM 1603 C CA . LEU B 1 109 ? 37.738 8.406 29.914 1.00 18.77 90 LEU B CA 1
ATOM 1604 C C . LEU B 1 109 ? 37.960 7.044 29.282 1.00 17.73 90 LEU B C 1
ATOM 1605 O O . LEU B 1 109 ? 37.463 6.086 29.807 1.00 18.65 90 LEU B O 1
ATOM 1610 N N . GLU B 1 110 ? 38.692 6.974 28.177 1.00 18.02 91 GLU B N 1
ATOM 1611 C CA . GLU B 1 110 ? 39.082 5.691 27.581 1.00 20.17 91 GLU B CA 1
ATOM 1612 C C . GLU B 1 110 ? 40.505 5.408 28.036 1.00 17.52 91 GLU B C 1
ATOM 1613 O O . GLU B 1 110 ? 41.361 6.272 27.954 1.00 18.10 91 GLU B O 1
ATOM 1619 N N . ILE B 1 111 ? 40.751 4.199 28.530 1.00 16.02 92 ILE B N 1
ATOM 1620 C CA . ILE B 1 111 ? 42.079 3.773 28.976 1.00 16.33 92 ILE B CA 1
ATOM 1621 C C . ILE B 1 111 ? 42.258 2.375 28.401 1.00 17.12 92 ILE B C 1
ATOM 1622 O O . ILE B 1 111 ? 41.532 1.471 28.777 1.00 16.57 92 ILE B O 1
ATOM 1627 N N . ASP B 1 112 ? 43.194 2.240 27.465 1.00 15.87 93 ASP B N 1
ATOM 1628 C CA . ASP B 1 112 ? 43.474 0.998 26.757 1.00 16.62 93 ASP B CA 1
ATOM 1629 C C . ASP B 1 112 ? 44.867 0.548 27.123 1.00 15.69 93 ASP B C 1
ATOM 1630 O O . ASP B 1 112 ? 45.780 1.386 27.179 1.00 15.41 93 ASP B O 1
ATOM 1635 N N . TYR B 1 113 ? 45.030 -0.768 27.310 1.00 15.41 94 TYR B N 1
ATOM 1636 C CA . TYR B 1 113 ? 46.275 -1.357 27.719 1.00 16.25 94 TYR B CA 1
ATOM 1637 C C . TYR B 1 113 ? 46.730 -2.528 26.877 1.00 13.58 94 TYR B C 1
ATOM 1638 O O . TYR B 1 113 ? 45.903 -3.244 26.329 1.00 12.32 94 TYR B O 1
ATOM 1647 N N . VAL B 1 114 ? 48.050 -2.689 26.774 1.00 12.99 95 VAL B N 1
ATOM 1648 C CA . VAL B 1 114 ? 48.642 -3.940 26.271 1.00 13.67 95 VAL B CA 1
ATOM 1649 C C . VAL B 1 114 ? 49.632 -4.366 27.359 1.00 14.27 95 VAL B C 1
ATOM 1650 O O . VAL B 1 114 ? 50.070 -3.517 28.140 1.00 13.18 95 VAL B O 1
ATOM 1654 N N . PRO B 1 115 ? 49.994 -5.673 27.436 1.00 15.21 96 PRO B N 1
ATOM 1655 C CA . PRO B 1 115 ? 50.999 -6.104 28.405 1.00 16.51 96 PRO B CA 1
ATOM 1656 C C . PRO B 1 115 ? 52.320 -5.364 28.224 1.00 17.22 9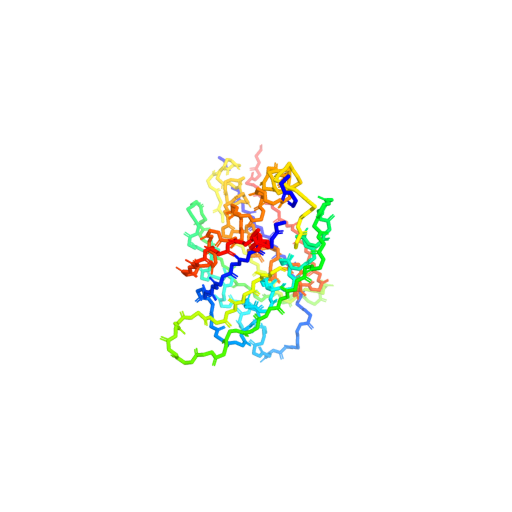6 PRO B C 1
ATOM 1657 O O . PRO B 1 115 ? 52.703 -5.086 27.095 1.00 16.72 96 PRO B O 1
ATOM 1661 N N . LEU B 1 116 ? 52.973 -4.986 29.317 1.00 17.22 97 LEU B N 1
ATOM 1662 C CA . LEU B 1 116 ? 54.266 -4.294 29.213 1.00 21.38 97 LEU B CA 1
ATOM 1663 C C . LEU B 1 116 ? 55.292 -5.232 28.550 1.00 25.18 97 LEU B C 1
ATOM 1664 O O . LEU B 1 116 ? 55.260 -6.444 28.789 1.00 26.69 97 LEU B O 1
ATOM 1669 N N . GLY B 1 117 ? 56.150 -4.680 27.691 1.00 26.10 98 GLY B N 1
ATOM 1670 C CA . GLY B 1 117 ? 57.201 -5.477 27.001 1.00 27.73 98 GLY B CA 1
ATOM 1671 C C . GLY B 1 117 ? 58.298 -4.661 26.319 1.00 29.53 98 GLY B C 1
ATOM 1672 O O . GLY B 1 117 ? 58.321 -4.511 25.074 1.00 32.18 98 GLY B O 1
#

Radius of gyration: 21.45 Å; Cα contacts (8 Å, |Δi|>4): 305; chains: 2; bounding box: 64×31×63 Å

Sequence (195 aa):
QGIRHTVVVVFTLKHASHSLEEKKRFLVDAKKILSAIRGVTHFEEQLRQISPKIDYHFGFSEFADQAAYTRYNDHPDHVAFVRDRWVPEVEKFLEIDYVPLGGIRHTVVVFTLKHASHSLEEKRFLVDAKKILSAIRGVTHFEQLRRQISPKIDYHFGFSEFADQAAYTRYNDHPDHVAFVRDRWVPEVEKFLEIDYVPLG

Secondary structure (P-SEA, 3-state):
cccbbbbbbccccccccaaaaaaaaaaaacccccccccbbbbbbbccccccccccccccccaaaaaaaaacaaaaaaaacccccccccbbbbbbcccc/ccbbbbbbccccccccaaaaaaaaaaaacccccccccbbbbbbbccccccccccccccccaaaaaaaaacaaaaaaaacccccccccbbbbbbcccc

Nearest PDB structures (foldseek):
  3bde-assembly1_A  TM=1.010E+00  e=6.388E-20  Mesorhizobium japonicum MAFF 303099
  5b09-assembly1_A-2  TM=8.287E-01  e=8.508E-06  Cannabis sativa
  2ifx-assembly1_B  TM=7.113E-01  e=3.290E-05  Cupriavidus necator
  6ds8-assembly1_B  TM=6.912E-01  e=4.055E-04  Mycobacterium tuberculosis H37Rv
  3gz7-assembly1_B  TM=6.666E-01  e=4.120E-03  Bordetella bronchiseptica

Organism: Mesorhizobium japonicum (strain LMG 29417 / CECT 9101 / MAFF 303099) (NCBI:txid266835)

InterPro domains:
  IPR011008 Dimeric alpha-beta barrel [SSF54909] (1-96)
  IPR013097 Stress responsive alpha+beta-barrel [PF07876] (2-95)
  IPR013097 Stress responsive alpha+beta-barrel [PS51502] (2-94)
  IPR013097 Stress responsive alpha+beta-barrel [SM00886] (2-96)
  IPR044662 Stress-response A/B barrel domain-containing protein HS1/DABB1-like [PTHR33178] (2-96)

Solvent-accessible surface area: 12533 Å² total

B-factor: mean 22.77, std 9.51, range [9.15, 68.02]

CATH classification: 3.30.70.100

Foldseek 3Di:
DWKKKKKFFDWPDDPPDVLVVVLVVVCCVQLCPDPQDPPWDKAADPDPPDPTGIMIIDGRDVVSVVCSCPPPSNVCCCVPPVVVITPDMDMDMDDDDD/DKKKKKFFDWPDDPPDPLVVCLVVVCCVQLCPDPQDPPWDKAADPDPPDPTGIMIIDGPDVVSVVCSCPPVSNVCCCVPPVVVITPDMDMDMDDDDD